Protein AF-A0A238F348-F1 (afdb_monomer_lite)

Secondary structure (DSSP, 8-state):
-HHHHHHHHHHHHHHHHHHHHHHHHHHHHHHHHHHHHHHHHHHHHHTT---HHHHHHHHHHIIIIIIHHHHHHHHHHHHTT--HHHHHHHHHHHHH-HHHHHHHHHHHHHHHHHHHHHHHHHHHHHTT-HHHHHHHHHHHHHTS-SS---------------TTHHHHHHHHTTS-HHHHHHHHHHHHHHHHHHHHHHHHHHHT----HHHHHHHHHHHHHHHH--

pLDDT: mean 82.22, std 16.09, range [46.16, 97.62]

Structure (mmCIF, N/CA/C/O backbone):
data_AF-A0A238F348-F1
#
_entry.id   AF-A0A238F348-F1
#
loop_
_atom_site.group_PDB
_atom_site.id
_atom_site.type_symbol
_atom_site.label_atom_id
_atom_site.label_alt_id
_atom_site.label_comp_id
_atom_site.label_asym_id
_atom_site.label_entity_id
_atom_site.label_seq_id
_atom_site.pdbx_PDB_ins_code
_atom_site.Cartn_x
_atom_site.Cartn_y
_atom_site.Cartn_z
_atom_site.occupancy
_atom_site.B_iso_or_equiv
_atom_site.auth_seq_id
_atom_site.auth_comp_id
_atom_site.auth_asym_id
_atom_site.auth_atom_id
_atom_site.pdbx_PDB_model_num
ATOM 1 N N . MET A 1 1 ? 24.097 17.253 -33.621 1.00 68.94 1 MET A N 1
ATOM 2 C CA . MET A 1 1 ? 23.180 16.089 -33.599 1.00 68.94 1 MET A CA 1
ATOM 3 C C . MET A 1 1 ? 23.571 14.993 -32.598 1.00 68.94 1 MET A C 1
ATOM 5 O O . MET A 1 1 ? 22.666 14.395 -32.039 1.00 68.94 1 MET A O 1
ATOM 9 N N . SER A 1 2 ? 24.854 14.696 -32.320 1.00 78.94 2 SER A N 1
ATOM 10 C CA . SER A 1 2 ? 25.208 13.641 -31.338 1.00 78.94 2 SER A CA 1
ATOM 11 C C . SER A 1 2 ? 24.916 14.016 -29.875 1.00 78.94 2 SER A C 1
ATOM 13 O O . SER A 1 2 ? 24.517 13.158 -29.096 1.00 78.94 2 SER A O 1
ATOM 15 N N . PHE A 1 3 ? 25.070 15.294 -29.513 1.00 81.56 3 PHE A N 1
ATOM 16 C CA . PHE A 1 3 ? 24.838 15.786 -28.149 1.00 81.56 3 PHE A CA 1
ATOM 17 C C . PHE A 1 3 ? 23.374 15.632 -27.703 1.00 81.56 3 PHE A C 1
ATOM 19 O O . PHE A 1 3 ? 23.104 15.167 -26.603 1.00 81.56 3 PHE A O 1
ATOM 26 N N . GLU A 1 4 ? 22.437 15.932 -28.602 1.00 80.88 4 GLU A N 1
ATOM 27 C CA . GLU A 1 4 ? 20.992 15.866 -28.352 1.00 80.88 4 GLU A CA 1
ATOM 28 C C . GLU A 1 4 ? 20.490 14.422 -28.180 1.00 80.88 4 GLU A C 1
ATOM 30 O O . GLU A 1 4 ? 19.645 14.142 -27.336 1.00 80.88 4 GLU A O 1
ATOM 35 N N . ARG A 1 5 ? 21.076 13.453 -28.904 1.00 83.12 5 ARG A N 1
ATOM 36 C CA . ARG A 1 5 ? 20.779 12.028 -28.668 1.00 83.12 5 ARG A CA 1
ATOM 37 C C . ARG A 1 5 ? 21.255 11.564 -27.295 1.00 83.12 5 ARG A C 1
ATOM 39 O O . ARG A 1 5 ? 20.561 10.783 -26.650 1.00 83.12 5 ARG A O 1
ATOM 46 N N . LYS A 1 6 ? 22.419 12.043 -26.846 1.00 83.69 6 LYS A N 1
ATOM 47 C CA . LYS A 1 6 ? 22.969 11.664 -25.541 1.00 83.69 6 LYS A C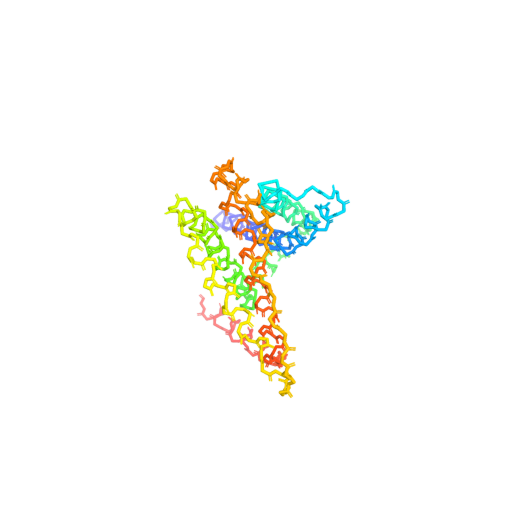A 1
ATOM 48 C C . LYS A 1 6 ? 22.120 12.216 -24.392 1.00 83.69 6 LYS A C 1
ATOM 50 O O . LYS A 1 6 ? 21.789 11.455 -23.489 1.00 83.69 6 LYS A O 1
ATOM 55 N N . SER A 1 7 ? 21.698 13.483 -24.464 1.00 87.12 7 SER A N 1
ATOM 56 C CA . SER A 1 7 ? 20.820 14.068 -23.439 1.00 87.12 7 SER A CA 1
ATOM 57 C C . SER A 1 7 ? 19.475 13.349 -23.344 1.00 87.12 7 SER A C 1
ATOM 59 O O . SER A 1 7 ? 18.972 13.127 -22.244 1.00 87.12 7 SER A O 1
ATOM 61 N N . ASN A 1 8 ? 18.909 12.939 -24.484 1.00 89.88 8 ASN A N 1
ATOM 62 C CA . ASN A 1 8 ? 17.629 12.231 -24.507 1.00 89.88 8 ASN A CA 1
ATOM 63 C C . ASN A 1 8 ? 17.738 10.824 -23.897 1.00 89.88 8 ASN A C 1
ATOM 65 O O . ASN A 1 8 ? 16.836 10.410 -23.173 1.00 89.88 8 ASN A O 1
ATOM 69 N N . GLY A 1 9 ? 18.848 10.114 -24.133 1.00 88.25 9 GLY A N 1
ATOM 70 C CA . GLY A 1 9 ? 19.090 8.795 -23.539 1.00 88.25 9 GLY A CA 1
ATOM 71 C C . GLY A 1 9 ? 19.215 8.836 -22.013 1.00 88.25 9 GLY A C 1
ATOM 72 O O . GLY A 1 9 ? 18.590 8.036 -21.322 1.00 88.25 9 GLY A O 1
ATOM 73 N N . GLU A 1 10 ? 19.957 9.808 -21.476 1.00 89.44 10 GLU A N 1
ATOM 74 C CA . GLU A 1 10 ? 20.123 9.977 -20.023 1.00 89.44 10 GLU A CA 1
ATOM 75 C C . GLU A 1 10 ? 18.800 10.364 -19.335 1.00 89.44 10 GLU A C 1
ATOM 77 O O . GLU A 1 10 ? 18.463 9.835 -18.271 1.00 89.44 10 GLU A O 1
ATOM 82 N N . ALA A 1 11 ? 18.010 11.247 -19.961 1.00 90.19 11 ALA A N 1
ATOM 83 C CA . ALA A 1 11 ? 16.691 11.626 -19.457 1.00 90.19 11 ALA A CA 1
ATOM 84 C C . ALA A 1 11 ? 15.717 10.435 -19.440 1.00 90.19 11 ALA A C 1
ATOM 86 O O . ALA A 1 11 ? 15.006 10.237 -18.451 1.00 90.19 11 ALA A O 1
ATOM 87 N N . GLN A 1 12 ? 15.719 9.619 -20.498 1.00 91.56 12 GLN A N 1
ATOM 88 C CA . GLN A 1 12 ? 14.886 8.420 -20.581 1.00 91.56 12 GLN A CA 1
ATOM 89 C C . GLN A 1 12 ? 15.266 7.402 -19.500 1.00 91.56 12 GLN A C 1
ATOM 91 O O . GLN A 1 12 ? 14.403 6.958 -18.745 1.00 91.56 12 GLN A O 1
ATOM 96 N N . GLN A 1 13 ? 16.562 7.124 -19.340 1.00 91.69 13 GLN A N 1
ATOM 97 C CA . GLN A 1 13 ? 17.055 6.195 -18.323 1.00 91.69 13 GLN A CA 1
ATOM 98 C C . GLN A 1 13 ? 16.657 6.625 -16.900 1.00 91.69 13 GLN A C 1
ATOM 100 O O . GLN A 1 13 ? 16.269 5.792 -16.077 1.00 91.69 13 GLN A O 1
ATOM 105 N N . SER A 1 14 ? 16.719 7.927 -16.603 1.00 92.50 14 SER A N 1
ATOM 106 C CA . SER A 1 14 ? 16.275 8.479 -15.316 1.00 92.50 14 SER A CA 1
ATOM 107 C C . SER A 1 14 ? 14.774 8.260 -15.082 1.00 92.50 14 SER A C 1
ATOM 109 O O . SER A 1 14 ? 14.355 7.843 -13.993 1.00 92.50 14 SER A O 1
ATOM 111 N N . ASN A 1 15 ? 13.956 8.476 -16.116 1.00 94.44 15 ASN A N 1
ATOM 112 C C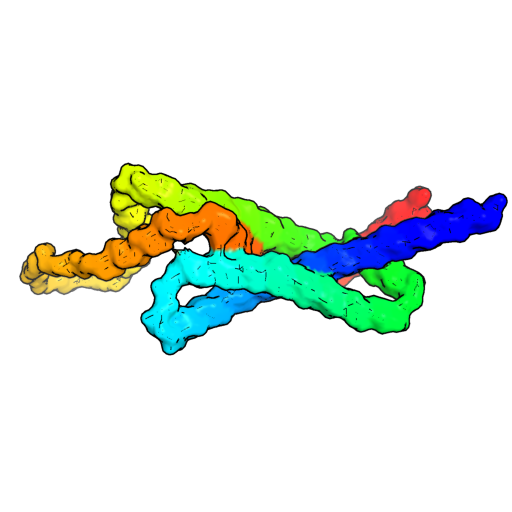A . ASN A 1 15 ? 12.515 8.246 -16.052 1.00 94.44 15 ASN A CA 1
ATOM 113 C C . ASN A 1 15 ? 12.193 6.767 -15.806 1.00 94.44 15 ASN A C 1
ATOM 115 O O . ASN A 1 15 ? 11.417 6.470 -14.891 1.00 94.44 15 ASN A O 1
ATOM 119 N N . ASP A 1 16 ? 12.841 5.857 -16.534 1.00 93.81 16 ASP A N 1
ATOM 120 C CA . ASP A 1 16 ? 12.648 4.408 -16.406 1.00 93.81 16 ASP A CA 1
ATOM 121 C C . ASP A 1 16 ? 13.047 3.915 -15.011 1.00 93.81 16 ASP A C 1
ATOM 123 O O . ASP A 1 16 ? 12.284 3.206 -14.346 1.00 93.81 16 ASP A O 1
ATOM 127 N N . TYR A 1 17 ? 14.192 4.377 -14.500 1.00 94.00 17 TYR A N 1
ATOM 128 C CA . TYR A 1 17 ? 14.628 4.082 -13.136 1.00 94.00 17 TYR A CA 1
ATOM 129 C C . TYR A 1 17 ? 13.597 4.550 -12.100 1.00 94.00 17 TYR A C 1
ATOM 131 O O . TYR A 1 17 ? 13.231 3.810 -11.181 1.00 94.00 17 TYR A O 1
ATOM 139 N N . SER A 1 18 ? 13.080 5.773 -12.255 1.00 93.75 18 SER A N 1
ATOM 140 C CA . SER A 1 18 ? 12.069 6.318 -11.347 1.00 93.75 18 SER A CA 1
ATOM 141 C C . SER A 1 18 ? 10.753 5.531 -11.397 1.00 93.75 18 SER A C 1
ATOM 143 O O . SER A 1 18 ? 10.128 5.323 -10.352 1.00 93.75 18 SER A O 1
ATOM 145 N N . ALA A 1 19 ? 10.355 5.041 -12.577 1.00 92.69 19 ALA A N 1
ATOM 146 C CA . ALA A 1 19 ? 9.161 4.224 -12.763 1.00 92.69 19 ALA A CA 1
ATOM 147 C C . ALA A 1 19 ? 9.299 2.878 -12.040 1.00 92.69 19 ALA A C 1
ATOM 149 O O . ALA A 1 19 ? 8.414 2.502 -11.263 1.00 92.69 19 ALA A O 1
ATOM 150 N N . VAL A 1 20 ? 10.442 2.203 -12.202 1.00 94.69 20 VAL A N 1
ATOM 151 C CA . VAL A 1 20 ? 10.739 0.944 -11.503 1.00 94.69 20 VAL A CA 1
ATOM 152 C C . VAL A 1 20 ? 10.788 1.160 -9.986 1.00 94.69 20 VAL A C 1
ATOM 154 O O . VAL A 1 20 ? 10.175 0.396 -9.239 1.00 94.69 20 VAL A O 1
ATOM 157 N N . MET A 1 21 ? 11.433 2.229 -9.506 1.00 96.06 21 MET A N 1
ATOM 158 C CA . MET A 1 21 ? 11.488 2.531 -8.068 1.00 96.06 21 MET A CA 1
ATOM 159 C C . MET A 1 21 ? 10.115 2.790 -7.465 1.00 96.06 21 MET A C 1
ATOM 161 O O . MET A 1 21 ? 9.788 2.236 -6.413 1.00 96.06 21 MET A O 1
ATOM 165 N N . ARG A 1 22 ? 9.291 3.608 -8.129 1.00 93.94 22 ARG A N 1
ATOM 166 C CA . ARG A 1 22 ? 7.913 3.867 -7.692 1.00 93.94 22 ARG A CA 1
ATOM 167 C C . ARG A 1 22 ? 7.123 2.572 -7.634 1.00 93.94 22 ARG A C 1
ATOM 169 O O . ARG A 1 22 ? 6.448 2.330 -6.638 1.00 93.94 22 ARG A O 1
ATOM 176 N N . HIS A 1 23 ? 7.267 1.723 -8.646 1.00 94.12 23 HIS A N 1
ATOM 1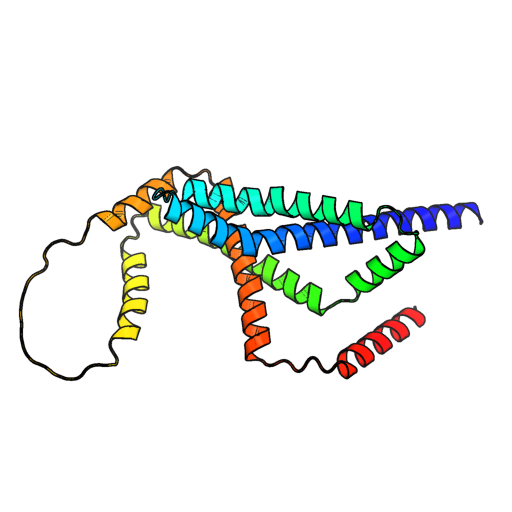77 C CA . HIS A 1 23 ? 6.616 0.426 -8.690 1.00 94.12 23 HIS A CA 1
ATOM 178 C C . HIS A 1 23 ? 7.028 -0.480 -7.517 1.00 94.12 23 HIS A C 1
ATOM 180 O O . HIS A 1 23 ? 6.174 -1.041 -6.827 1.00 94.12 23 HIS A O 1
ATOM 186 N N . CYS A 1 24 ? 8.327 -0.580 -7.224 1.00 95.31 24 CYS A N 1
ATOM 187 C CA . CYS A 1 24 ? 8.824 -1.366 -6.094 1.00 95.31 24 CYS A CA 1
ATOM 188 C C . CYS A 1 24 ? 8.355 -0.809 -4.741 1.00 95.31 24 CYS A C 1
ATOM 190 O O . CYS A 1 24 ? 7.935 -1.582 -3.879 1.00 95.31 24 CYS A O 1
ATOM 192 N N . GLY A 1 25 ? 8.360 0.515 -4.562 1.00 96.12 25 GLY A N 1
ATOM 193 C CA . GLY A 1 25 ? 7.789 1.163 -3.377 1.00 96.12 25 GLY A CA 1
ATOM 194 C C . GLY A 1 25 ? 6.291 0.878 -3.227 1.00 96.12 25 GLY A C 1
ATOM 195 O O . GLY A 1 25 ? 5.831 0.537 -2.135 1.00 96.12 25 GLY A O 1
ATOM 196 N N . HIS A 1 26 ? 5.551 0.924 -4.341 1.00 94.25 26 HIS A N 1
ATOM 197 C CA . HIS A 1 26 ? 4.128 0.602 -4.403 1.00 94.25 26 HIS A CA 1
ATOM 198 C C . HIS A 1 26 ? 3.872 -0.862 -3.980 1.00 94.25 26 HIS A C 1
ATOM 200 O O . HIS A 1 26 ? 3.063 -1.154 -3.104 1.00 94.25 26 HIS A O 1
ATOM 206 N N . LYS A 1 27 ? 4.642 -1.822 -4.496 1.00 94.62 27 LYS A N 1
ATOM 207 C CA . LYS A 1 27 ? 4.509 -3.225 -4.065 1.00 94.62 27 LYS A CA 1
ATOM 208 C C . LYS A 1 27 ? 4.917 -3.449 -2.610 1.00 94.62 27 LYS A C 1
ATOM 210 O O . LYS A 1 27 ? 4.291 -4.254 -1.920 1.00 94.62 27 LYS A O 1
ATOM 215 N N . GLY A 1 28 ? 5.904 -2.700 -2.126 1.00 95.62 28 GLY A N 1
ATOM 216 C CA . GLY A 1 28 ? 6.310 -2.707 -0.726 1.00 95.62 28 GLY A CA 1
ATOM 217 C C . GLY A 1 28 ? 5.175 -2.317 0.223 1.00 95.62 28 GLY A C 1
ATOM 218 O O . GLY A 1 28 ? 4.864 -3.083 1.138 1.00 95.62 28 GLY A O 1
ATOM 219 N N . TYR A 1 29 ? 4.508 -1.176 0.002 1.00 95.06 29 TYR A N 1
ATOM 220 C CA . TYR A 1 29 ? 3.395 -0.787 0.883 1.00 95.06 29 TYR A CA 1
ATOM 221 C C . TYR A 1 29 ? 2.198 -1.743 0.754 1.00 95.06 29 TYR A C 1
ATOM 223 O O . TYR A 1 29 ? 1.603 -2.065 1.777 1.00 95.06 29 TYR A O 1
ATOM 231 N N . GLN A 1 30 ? 1.869 -2.254 -0.442 1.00 94.75 30 GLN A N 1
ATOM 232 C CA . GLN A 1 30 ? 0.773 -3.225 -0.614 1.00 94.75 30 GLN A CA 1
ATOM 233 C C . GLN A 1 30 ? 1.010 -4.506 0.187 1.00 94.75 30 GLN A C 1
ATOM 235 O O . GLN A 1 30 ? 0.125 -4.971 0.905 1.00 94.75 30 GLN A O 1
ATOM 240 N N . MET A 1 31 ? 2.224 -5.055 0.106 1.00 96.56 31 MET A N 1
ATOM 241 C CA . MET A 1 31 ? 2.597 -6.256 0.848 1.00 96.56 31 MET A CA 1
ATOM 242 C C . MET A 1 31 ? 2.460 -6.030 2.358 1.00 96.56 31 MET A C 1
ATOM 244 O O . MET A 1 31 ? 1.862 -6.841 3.067 1.00 96.56 31 MET A O 1
ATOM 248 N N . PHE A 1 32 ? 2.962 -4.900 2.857 1.00 96.81 32 PHE A N 1
ATOM 249 C CA . PHE A 1 32 ? 2.847 -4.570 4.274 1.00 96.81 32 PHE A CA 1
ATOM 250 C C . PHE A 1 32 ? 1.414 -4.233 4.697 1.00 96.81 32 PHE A C 1
ATOM 252 O O . PHE A 1 32 ? 1.056 -4.543 5.829 1.00 96.81 32 PHE A O 1
ATOM 259 N N . ALA A 1 33 ? 0.574 -3.686 3.815 1.00 95.12 33 ALA A N 1
ATOM 260 C CA . ALA A 1 33 ? -0.842 -3.466 4.100 1.00 95.12 33 ALA A CA 1
ATOM 261 C C . ALA A 1 33 ? -1.563 -4.789 4.383 1.00 95.12 33 ALA A C 1
ATOM 263 O O . ALA A 1 33 ? -2.384 -4.849 5.289 1.00 95.12 33 ALA A O 1
ATOM 264 N N . VAL A 1 34 ? -1.226 -5.862 3.662 1.00 96.69 34 VAL A N 1
ATOM 265 C CA . VAL A 1 34 ? -1.817 -7.192 3.878 1.00 96.69 34 VAL A CA 1
ATOM 266 C C . VAL A 1 34 ? -1.227 -7.884 5.114 1.00 96.69 34 VAL A C 1
ATOM 268 O O . VAL A 1 34 ? -1.960 -8.508 5.878 1.00 96.69 34 VAL A O 1
ATOM 271 N N . ILE A 1 35 ? 0.085 -7.758 5.348 1.00 96.69 35 ILE A N 1
ATOM 272 C CA . ILE A 1 35 ? 0.787 -8.471 6.433 1.00 96.69 35 ILE A CA 1
ATOM 273 C C . ILE A 1 35 ? 0.639 -7.780 7.796 1.00 96.69 35 ILE A C 1
ATOM 275 O O . ILE A 1 35 ? 0.487 -8.450 8.820 1.00 96.69 35 ILE A O 1
ATOM 279 N N . ALA A 1 36 ? 0.707 -6.448 7.852 1.00 96.06 36 ALA A N 1
ATOM 280 C CA . ALA A 1 36 ? 0.759 -5.715 9.115 1.00 96.06 36 ALA A CA 1
ATOM 281 C C . ALA A 1 36 ? -0.502 -5.893 9.983 1.00 96.06 36 ALA A C 1
ATOM 283 O O . ALA A 1 36 ? -0.336 -6.132 11.181 1.00 96.06 36 ALA A O 1
ATOM 284 N N . PRO A 1 37 ? -1.742 -5.830 9.452 1.00 96.19 37 PRO A N 1
ATOM 285 C CA . PRO A 1 37 ? -2.950 -6.020 10.250 1.00 96.19 37 PRO A CA 1
ATOM 286 C C . PRO A 1 37 ? -2.996 -7.356 11.009 1.00 96.19 37 PRO A C 1
ATOM 288 O O . PRO A 1 37 ? -3.069 -7.311 12.241 1.00 96.19 37 PRO A O 1
ATOM 291 N N . PRO A 1 38 ? -2.887 -8.540 10.364 1.00 96.25 38 PRO A N 1
ATOM 292 C CA . PRO A 1 38 ? -2.919 -9.806 11.094 1.00 96.25 38 PRO A CA 1
ATOM 293 C C . PRO A 1 38 ? -1.726 -9.949 12.043 1.00 96.25 38 PRO A C 1
ATOM 295 O O . PRO A 1 38 ? -1.891 -10.454 13.154 1.00 96.25 38 PRO A O 1
ATOM 298 N N . LEU A 1 39 ? -0.545 -9.448 11.659 1.00 96.50 39 LEU A N 1
ATOM 299 C CA . LEU A 1 39 ? 0.642 -9.493 12.509 1.00 96.50 39 LEU A CA 1
ATOM 300 C C . LEU A 1 39 ? 0.446 -8.694 13.806 1.00 96.50 39 LEU A C 1
ATOM 302 O O . LEU A 1 39 ? 0.666 -9.222 14.898 1.00 96.50 39 LEU A O 1
ATOM 306 N N . PHE A 1 40 ? 0.008 -7.436 13.714 1.00 95.88 40 PHE A N 1
ATOM 307 C CA . PHE A 1 40 ? -0.223 -6.604 14.897 1.00 95.88 40 PHE A CA 1
ATOM 308 C C . PHE A 1 40 ? -1.427 -7.066 15.708 1.00 95.88 40 PHE A C 1
ATOM 310 O O . PHE A 1 40 ? -1.393 -6.960 16.934 1.00 95.88 40 PHE A O 1
ATOM 317 N N . LEU A 1 41 ? -2.451 -7.626 15.063 1.00 94.62 41 LEU A N 1
ATOM 318 C CA . LEU A 1 41 ? -3.587 -8.218 15.759 1.00 94.62 41 LEU A CA 1
ATOM 319 C C . LEU A 1 41 ? -3.125 -9.406 16.610 1.00 94.62 41 LEU A C 1
ATOM 321 O O . LEU A 1 41 ? -3.395 -9.444 17.811 1.00 94.62 41 LEU A O 1
ATOM 325 N N . LEU A 1 42 ? -2.345 -10.318 16.025 1.00 96.06 42 LEU A N 1
ATOM 326 C CA . LEU A 1 42 ? -1.776 -11.469 16.724 1.00 96.06 42 LEU A CA 1
ATOM 327 C C . LEU A 1 42 ? -0.852 -11.035 17.870 1.00 96.06 42 LEU A 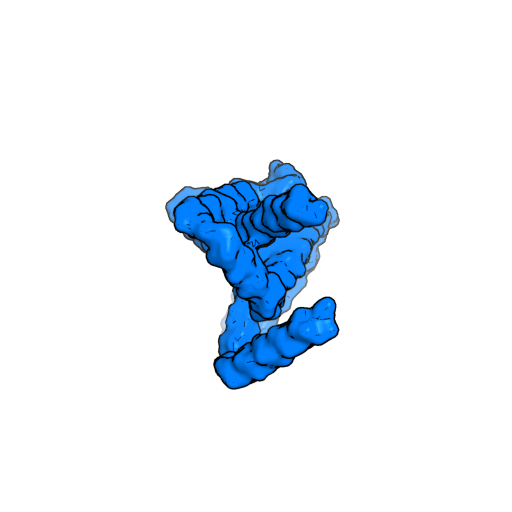C 1
ATOM 329 O O . LEU A 1 42 ? -0.932 -11.583 18.972 1.00 96.06 42 LEU A O 1
ATOM 333 N N . MET A 1 43 ? -0.016 -10.014 17.657 1.00 95.50 43 MET A N 1
ATOM 334 C CA . MET A 1 43 ? 0.824 -9.452 18.720 1.00 95.50 43 MET A CA 1
ATOM 335 C C . MET A 1 43 ? -0.002 -8.838 19.858 1.00 95.50 43 MET A C 1
ATOM 337 O O . MET A 1 43 ? 0.349 -9.024 21.026 1.00 95.50 43 MET A O 1
ATOM 341 N N . SER A 1 44 ? -1.092 -8.132 19.551 1.00 92.81 44 SER A N 1
ATOM 342 C CA . SER A 1 44 ? -1.990 -7.558 20.559 1.00 92.81 44 SER A CA 1
ATOM 343 C C . SER A 1 44 ? -2.723 -8.631 21.362 1.00 92.81 44 SER A C 1
ATOM 345 O O . SER A 1 44 ? -2.801 -8.512 22.587 1.00 92.81 44 SER A O 1
ATOM 347 N N . VAL A 1 45 ? -3.193 -9.695 20.703 1.00 92.69 45 VAL A N 1
ATOM 348 C CA . VAL A 1 45 ? -3.816 -10.855 21.364 1.00 92.69 45 VAL A CA 1
ATOM 349 C C . VAL A 1 45 ? -2.806 -11.544 22.281 1.00 92.69 45 VAL A C 1
ATOM 351 O O . VAL A 1 45 ? -3.088 -11.754 23.461 1.00 92.69 45 VAL A O 1
ATOM 354 N N . ARG A 1 46 ? -1.588 -11.807 21.788 1.00 95.19 46 ARG A N 1
ATOM 355 C CA . ARG A 1 46 ? -0.519 -12.440 22.577 1.00 95.19 46 ARG A CA 1
ATOM 356 C C . ARG A 1 46 ? -0.150 -11.627 23.819 1.00 95.19 46 ARG A C 1
ATOM 358 O O . ARG A 1 46 ? 0.105 -12.205 24.870 1.00 95.19 46 ARG A O 1
ATOM 365 N N . LYS A 1 47 ? -0.122 -10.297 23.713 1.00 93.75 47 LYS A N 1
ATOM 366 C CA . LYS A 1 47 ? 0.211 -9.399 24.831 1.00 93.75 47 LYS A CA 1
ATOM 367 C C . LYS A 1 47 ? -0.992 -9.029 25.705 1.00 93.75 47 LYS A C 1
ATOM 369 O O . LYS A 1 47 ? -0.813 -8.236 26.625 1.00 93.75 47 LYS A O 1
ATOM 374 N N . ARG A 1 48 ? -2.199 -9.537 25.407 1.00 90.25 48 ARG A N 1
ATOM 375 C CA . ARG A 1 48 ? -3.469 -9.202 26.089 1.00 90.25 48 ARG A CA 1
ATOM 376 C C . ARG A 1 48 ? -3.706 -7.693 26.264 1.00 90.25 48 ARG A C 1
ATOM 378 O O . ARG A 1 48 ? -4.377 -7.258 27.192 1.00 90.25 48 ARG A O 1
ATOM 385 N N . THR A 1 49 ? -3.136 -6.883 25.377 1.00 88.31 49 THR A N 1
ATOM 386 C CA . THR A 1 49 ? -3.171 -5.417 25.439 1.00 88.31 49 THR A CA 1
ATOM 387 C C . THR A 1 49 ? -3.636 -4.898 24.088 1.00 88.31 49 THR A C 1
ATOM 389 O O . THR A 1 49 ? -2.854 -4.461 23.241 1.00 88.31 49 THR A O 1
ATOM 392 N N . PHE A 1 50 ? -4.946 -4.992 23.852 1.00 90.38 50 PHE A N 1
ATOM 393 C CA . PHE A 1 50 ? -5.547 -4.427 22.652 1.00 90.38 50 PHE A CA 1
ATOM 394 C C . PHE A 1 50 ? -5.854 -2.947 22.878 1.00 90.38 50 PHE A C 1
ATOM 396 O O . PHE A 1 50 ? -6.774 -2.580 23.603 1.00 90.38 50 PHE A O 1
ATOM 403 N N . SER A 1 51 ? -5.058 -2.087 22.246 1.00 90.31 51 SER A N 1
ATOM 404 C CA . SER A 1 51 ? -5.341 -0.659 22.158 1.00 90.31 51 SER A CA 1
ATOM 405 C C . SER A 1 51 ? -5.564 -0.297 20.691 1.00 90.31 51 SER A C 1
ATOM 407 O O . SER A 1 51 ? -4.590 -0.293 19.929 1.00 90.31 51 SER A O 1
ATOM 409 N N . PRO A 1 52 ? -6.798 0.060 20.281 1.00 87.75 52 PRO A N 1
ATOM 410 C CA . PRO A 1 52 ? -7.104 0.434 18.898 1.00 87.75 52 PRO A CA 1
ATOM 411 C C . PRO A 1 52 ? -6.186 1.538 18.364 1.00 87.75 52 PRO A C 1
ATOM 413 O O . PRO A 1 52 ? -5.747 1.505 17.218 1.00 87.75 52 PRO A O 1
ATOM 416 N N . ARG A 1 53 ? -5.825 2.498 19.226 1.00 89.31 53 ARG A N 1
ATOM 417 C CA . ARG A 1 53 ? -4.903 3.588 18.889 1.00 89.31 53 ARG A CA 1
ATOM 418 C C . ARG A 1 53 ? -3.509 3.075 18.533 1.00 89.31 53 ARG A C 1
ATOM 420 O O . ARG A 1 53 ? -2.933 3.525 17.546 1.00 89.31 53 ARG A O 1
ATOM 427 N N . VAL A 1 54 ? -2.946 2.193 19.361 1.00 91.88 54 VAL A N 1
ATOM 428 C CA . VAL A 1 54 ? -1.603 1.637 19.130 1.00 91.88 54 VAL A CA 1
ATOM 429 C C . VAL A 1 54 ? -1.620 0.743 17.896 1.00 91.88 54 VAL A C 1
ATOM 431 O O . VAL A 1 54 ? -0.714 0.841 17.074 1.00 91.88 54 VAL A O 1
ATOM 434 N N . TYR A 1 55 ? -2.679 -0.051 17.734 1.00 93.88 55 TYR A N 1
ATOM 435 C CA . TYR A 1 55 ? -2.886 -0.904 16.572 1.00 93.88 55 TYR A CA 1
ATOM 436 C C . TYR A 1 55 ? -2.917 -0.095 15.267 1.00 93.88 55 TYR A C 1
ATOM 438 O O . TYR A 1 55 ? -2.055 -0.294 14.416 1.00 93.88 55 TYR A O 1
ATOM 446 N N . LEU A 1 56 ? -3.826 0.880 15.136 1.00 93.75 56 LEU A N 1
ATOM 447 C CA . LEU A 1 56 ? -3.962 1.693 13.919 1.00 93.75 56 LEU A CA 1
ATOM 448 C C . LEU A 1 56 ? -2.694 2.493 13.604 1.00 93.75 56 LEU A C 1
ATOM 450 O O . LEU A 1 56 ? -2.292 2.570 12.445 1.00 93.75 56 LEU A O 1
ATOM 454 N N . ARG A 1 57 ? -2.030 3.045 14.628 1.00 95.06 57 ARG A N 1
ATOM 455 C CA . ARG A 1 57 ? -0.746 3.734 14.450 1.00 95.06 57 ARG A CA 1
ATOM 456 C C . ARG A 1 57 ? 0.313 2.791 13.891 1.00 95.06 57 ARG A C 1
ATOM 458 O O . ARG A 1 57 ? 0.992 3.153 12.938 1.00 95.06 57 ARG A O 1
ATOM 465 N N . ASN A 1 58 ? 0.482 1.621 14.502 1.00 96.12 58 ASN A N 1
ATOM 466 C CA . ASN A 1 58 ? 1.524 0.684 14.105 1.00 96.12 58 ASN A CA 1
ATOM 467 C C . ASN A 1 58 ? 1.243 0.120 12.708 1.00 96.12 58 ASN A C 1
ATOM 469 O O . ASN A 1 58 ? 2.143 0.112 11.880 1.00 96.12 58 ASN A O 1
ATOM 473 N N . VAL A 1 59 ? -0.006 -0.247 12.409 1.00 95.94 59 VAL A N 1
ATOM 474 C CA . VAL A 1 59 ? -0.417 -0.693 11.069 1.00 95.94 59 VAL A CA 1
ATOM 475 C C . VAL A 1 59 ? -0.160 0.400 10.029 1.00 95.94 59 VAL A C 1
ATOM 477 O O . VAL A 1 59 ? 0.479 0.125 9.015 1.00 95.94 59 VAL A O 1
ATOM 480 N N . GLY A 1 60 ? -0.579 1.643 10.287 1.00 95.25 60 GLY A N 1
ATOM 481 C CA . GLY A 1 60 ? -0.346 2.768 9.378 1.00 95.25 60 GLY A CA 1
ATOM 482 C C . GLY A 1 60 ? 1.144 3.050 9.153 1.00 95.25 60 GLY A C 1
ATOM 483 O O . GLY A 1 60 ? 1.591 3.117 8.011 1.00 95.25 60 GLY A O 1
ATOM 484 N N . LEU A 1 61 ? 1.936 3.153 10.227 1.00 96.50 61 LEU A N 1
ATOM 485 C CA . LEU A 1 61 ? 3.383 3.394 10.141 1.00 96.50 61 LEU A CA 1
ATOM 486 C C . LEU A 1 61 ? 4.112 2.273 9.407 1.00 96.50 61 LEU A C 1
ATOM 488 O O . LEU A 1 61 ? 4.891 2.529 8.492 1.00 96.50 61 LEU A O 1
ATOM 492 N N . THR A 1 62 ? 3.863 1.028 9.797 1.00 96.62 62 THR A N 1
ATOM 493 C CA . THR A 1 62 ? 4.523 -0.131 9.202 1.00 96.62 62 THR A CA 1
ATOM 494 C C . THR A 1 62 ? 4.131 -0.304 7.736 1.00 96.62 62 THR A C 1
ATOM 496 O O . THR A 1 62 ? 4.984 -0.676 6.942 1.00 96.62 62 THR A O 1
ATOM 499 N N . THR A 1 63 ? 2.904 0.048 7.345 1.00 95.62 63 THR A N 1
ATOM 500 C CA . THR A 1 63 ? 2.463 0.007 5.941 1.00 95.62 63 THR A CA 1
ATOM 501 C C . THR A 1 63 ? 3.097 1.115 5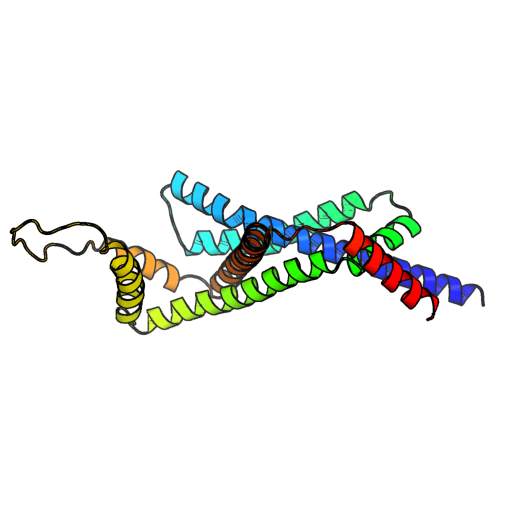.104 1.00 95.62 63 THR A C 1
ATOM 503 O O . THR A 1 63 ? 3.798 0.830 4.136 1.00 95.62 63 THR A O 1
ATOM 506 N N . PHE A 1 64 ? 2.886 2.380 5.476 1.00 95.25 64 PHE A N 1
ATOM 507 C CA . PHE A 1 64 ? 3.278 3.512 4.631 1.00 95.25 64 PHE A CA 1
ATOM 508 C C . PHE A 1 64 ? 4.756 3.865 4.737 1.00 95.25 64 PHE A C 1
ATOM 510 O O . PHE A 1 64 ? 5.371 4.195 3.727 1.00 95.25 64 PHE A O 1
ATOM 517 N N . VAL A 1 65 ? 5.339 3.796 5.935 1.00 96.62 65 VAL A N 1
ATOM 518 C CA . VAL A 1 65 ? 6.762 4.097 6.134 1.00 96.62 65 VAL A CA 1
ATOM 519 C C . VAL A 1 65 ? 7.577 2.827 5.943 1.00 96.62 65 VAL A C 1
ATOM 521 O O . VAL A 1 65 ? 8.454 2.785 5.086 1.00 96.62 65 VAL A O 1
ATOM 524 N N . GLY A 1 66 ? 7.251 1.775 6.699 1.00 96.38 66 GLY A N 1
ATOM 525 C CA . GLY A 1 66 ? 7.984 0.508 6.655 1.00 96.38 66 GLY A CA 1
ATOM 526 C C . GLY A 1 66 ? 7.911 -0.168 5.287 1.00 96.38 66 GLY A C 1
ATOM 527 O O . GLY A 1 66 ? 8.946 -0.481 4.705 1.00 96.38 66 GLY A O 1
ATOM 528 N N . GLY A 1 67 ? 6.703 -0.335 4.747 1.00 95.62 67 GLY A N 1
ATOM 529 C CA . GLY A 1 67 ? 6.480 -1.000 3.468 1.00 95.62 67 GLY A CA 1
ATOM 530 C C . GLY A 1 67 ? 7.088 -0.253 2.290 1.00 95.62 67 GLY A C 1
ATOM 531 O O . GLY A 1 67 ? 7.780 -0.868 1.481 1.00 95.62 67 GLY A O 1
ATOM 532 N N . THR A 1 68 ? 6.914 1.068 2.216 1.00 96.19 68 THR A N 1
ATOM 533 C CA . THR A 1 68 ? 7.524 1.874 1.145 1.00 96.19 68 THR A CA 1
ATOM 534 C C . THR A 1 68 ? 9.047 1.849 1.230 1.00 96.19 68 THR A C 1
ATOM 536 O O . THR A 1 68 ? 9.701 1.597 0.221 1.00 96.19 68 THR A O 1
ATOM 539 N N . ALA A 1 69 ? 9.626 2.051 2.420 1.00 97.62 69 ALA A N 1
ATOM 540 C CA . ALA A 1 69 ? 11.077 2.008 2.598 1.00 97.62 69 ALA A CA 1
ATOM 541 C C . ALA A 1 69 ? 11.649 0.631 2.232 1.00 97.62 69 ALA A C 1
ATOM 543 O O . ALA A 1 69 ? 12.639 0.554 1.506 1.00 97.62 69 ALA A O 1
ATOM 544 N N . PHE A 1 70 ? 10.992 -0.450 2.664 1.00 97.50 70 PHE A N 1
ATOM 545 C CA . PHE A 1 70 ? 11.368 -1.813 2.296 1.00 97.50 70 PHE A CA 1
ATOM 546 C C . PHE A 1 70 ? 11.280 -2.041 0.782 1.00 97.50 70 PHE A C 1
ATOM 548 O O . PHE A 1 70 ? 12.215 -2.572 0.188 1.00 97.50 70 PHE A O 1
ATOM 555 N N . GLY A 1 71 ? 10.189 -1.606 0.145 1.00 96.19 71 GLY A N 1
ATOM 556 C CA . GLY A 1 71 ? 9.992 -1.727 -1.300 1.00 96.19 71 GLY A CA 1
ATOM 557 C C . GLY A 1 71 ? 11.049 -0.974 -2.106 1.00 96.19 71 GLY A C 1
ATOM 558 O O . GLY A 1 71 ? 11.611 -1.532 -3.045 1.00 96.19 71 GLY A O 1
ATOM 559 N N . LEU A 1 72 ? 11.377 0.258 -1.710 1.00 97.25 72 LEU A N 1
ATOM 560 C CA . LEU A 1 72 ? 12.430 1.052 -2.348 1.00 97.25 72 LEU A CA 1
ATOM 561 C C . LEU A 1 72 ? 13.814 0.430 -2.138 1.00 97.25 72 LEU A C 1
ATOM 563 O O . LEU A 1 72 ? 14.574 0.326 -3.094 1.00 97.25 72 LEU A O 1
ATOM 567 N N . ALA A 1 73 ? 14.134 -0.033 -0.927 1.00 97.00 73 ALA A N 1
ATOM 568 C CA . ALA A 1 73 ? 15.408 -0.697 -0.651 1.00 97.00 73 ALA A CA 1
ATOM 569 C C . ALA A 1 73 ? 15.557 -1.995 -1.461 1.00 97.00 73 ALA A C 1
ATOM 571 O O . ALA A 1 73 ? 16.596 -2.227 -2.080 1.00 97.00 73 ALA A O 1
ATOM 572 N N . ALA A 1 74 ? 14.500 -2.810 -1.522 1.00 96.31 74 ALA A N 1
ATOM 573 C CA . ALA A 1 74 ? 14.469 -4.015 -2.343 1.00 96.31 74 ALA A CA 1
ATOM 574 C C . ALA A 1 74 ? 14.570 -3.689 -3.844 1.00 96.31 74 ALA A C 1
ATOM 576 O O . ALA A 1 74 ? 15.255 -4.400 -4.576 1.00 96.31 74 ALA A O 1
ATOM 577 N N . GLY A 1 75 ? 13.924 -2.614 -4.305 1.00 94.69 75 GLY A N 1
ATOM 578 C CA . GLY A 1 75 ? 14.025 -2.125 -5.681 1.00 94.69 75 GLY A CA 1
ATOM 579 C C . GLY A 1 75 ? 15.444 -1.682 -6.035 1.00 94.69 75 GLY A C 1
ATOM 580 O O . GLY A 1 75 ? 16.003 -2.159 -7.019 1.00 94.69 75 GLY A O 1
ATOM 581 N N . ALA A 1 76 ? 16.061 -0.857 -5.189 1.00 95.75 76 ALA A N 1
ATOM 582 C CA . ALA A 1 76 ? 17.437 -0.399 -5.360 1.00 95.75 76 ALA A CA 1
ATOM 583 C C . ALA A 1 76 ? 18.427 -1.574 -5.389 1.00 95.75 76 ALA A C 1
ATOM 585 O O . ALA A 1 76 ? 19.243 -1.662 -6.303 1.00 95.75 76 ALA A O 1
ATOM 586 N N . GLY A 1 77 ? 18.301 -2.527 -4.459 1.00 96.50 77 GLY A N 1
ATOM 587 C CA . GLY A 1 77 ? 19.134 -3.734 -4.448 1.00 96.50 77 GLY A CA 1
ATOM 588 C C . GLY A 1 77 ? 18.904 -4.653 -5.653 1.00 96.50 77 GLY A C 1
ATOM 589 O O . GLY A 1 77 ? 19.809 -5.365 -6.071 1.00 96.50 77 GLY A O 1
ATOM 590 N N . ARG A 1 78 ? 17.710 -4.637 -6.258 1.00 92.31 78 ARG A N 1
ATOM 591 C CA . ARG A 1 78 ? 17.439 -5.383 -7.500 1.00 92.31 78 ARG A CA 1
ATOM 592 C C . ARG A 1 78 ? 17.974 -4.700 -8.750 1.00 92.31 78 ARG A C 1
ATOM 594 O O . ARG A 1 78 ? 18.150 -5.384 -9.754 1.00 92.31 78 ARG A O 1
ATOM 601 N N . MET A 1 79 ? 18.181 -3.389 -8.705 1.00 94.06 79 MET A N 1
ATOM 602 C CA . MET A 1 79 ? 18.730 -2.619 -9.820 1.00 94.06 79 MET A CA 1
ATOM 603 C C . MET A 1 79 ? 20.238 -2.421 -9.725 1.00 94.06 79 MET A C 1
ATOM 605 O O . MET A 1 79 ? 20.858 -2.091 -10.733 1.00 94.06 79 MET A O 1
ATOM 609 N N . SER A 1 80 ? 20.850 -2.646 -8.558 1.00 94.38 80 SER A N 1
ATOM 610 C CA . SER A 1 80 ? 22.304 -2.621 -8.437 1.00 94.38 80 SER A CA 1
ATOM 611 C C . SER A 1 80 ? 22.908 -3.722 -9.312 1.00 94.38 80 SER A C 1
ATOM 613 O O . SER A 1 80 ? 22.769 -4.906 -9.006 1.00 94.38 80 SER A O 1
ATOM 615 N N . GLY A 1 81 ? 23.553 -3.324 -10.408 1.00 92.81 81 GLY A N 1
ATOM 616 C CA . GLY A 1 81 ? 24.203 -4.229 -11.358 1.00 92.81 81 GLY A CA 1
ATOM 617 C C . GLY A 1 81 ? 23.403 -4.546 -12.624 1.00 92.81 81 GLY A C 1
ATOM 618 O O . GLY A 1 81 ? 23.872 -5.359 -13.414 1.00 92.81 81 GLY A O 1
ATOM 619 N N . LEU A 1 82 ? 22.232 -3.933 -12.836 1.00 94.06 82 LEU A N 1
ATOM 620 C CA . LEU A 1 82 ? 21.530 -4.019 -14.122 1.00 94.06 82 LEU A CA 1
ATOM 621 C C . LEU A 1 82 ? 22.034 -2.950 -15.094 1.00 94.06 82 LEU A C 1
ATOM 623 O O . LEU A 1 82 ? 22.331 -1.826 -14.687 1.00 94.06 82 LEU A O 1
ATOM 627 N N . ASP A 1 83 ? 22.079 -3.300 -16.377 1.00 95.56 83 ASP A N 1
ATOM 628 C CA . ASP A 1 83 ? 22.393 -2.356 -17.451 1.00 95.56 83 ASP A CA 1
ATOM 629 C C . ASP A 1 83 ? 21.176 -1.482 -17.819 1.00 95.56 83 ASP A C 1
ATOM 631 O O . ASP A 1 83 ? 20.031 -1.832 -17.509 1.00 95.56 83 ASP A O 1
ATOM 635 N N . ALA A 1 84 ? 21.406 -0.355 -18.495 1.00 92.81 84 ALA A N 1
ATOM 636 C CA . ALA A 1 84 ? 20.358 0.591 -18.890 1.00 92.81 84 ALA A CA 1
ATOM 637 C C . ALA A 1 84 ? 19.246 -0.084 -19.713 1.00 92.81 84 ALA A C 1
ATOM 639 O O . ALA A 1 84 ? 18.063 0.105 -19.422 1.00 92.81 84 ALA A O 1
ATOM 640 N N . ASP A 1 85 ? 19.617 -0.953 -20.656 1.00 93.06 85 ASP A N 1
ATOM 641 C CA . ASP A 1 85 ? 18.666 -1.692 -21.493 1.00 93.06 85 ASP A CA 1
ATOM 642 C C . ASP A 1 85 ? 17.794 -2.654 -20.671 1.00 93.06 85 ASP A C 1
ATOM 644 O O . ASP A 1 85 ? 16.600 -2.812 -20.931 1.00 93.06 85 ASP A O 1
ATOM 648 N N . GLN A 1 86 ? 18.357 -3.258 -19.620 1.00 94.69 86 GLN A N 1
ATOM 649 C CA . GLN A 1 86 ? 17.620 -4.156 -18.727 1.00 94.69 86 GLN A CA 1
ATOM 650 C C . GLN A 1 86 ? 16.648 -3.397 -17.819 1.00 94.69 86 GLN A C 1
ATOM 652 O O . GLN A 1 86 ? 15.591 -3.927 -17.462 1.00 94.69 86 GLN A O 1
ATOM 657 N N . ILE A 1 87 ? 17.002 -2.175 -17.414 1.00 93.75 87 ILE A N 1
ATOM 658 C CA . ILE A 1 87 ? 16.109 -1.295 -16.652 1.00 93.75 87 ILE A CA 1
ATOM 659 C C . ILE A 1 87 ? 14.947 -0.852 -17.542 1.00 93.75 87 ILE A C 1
ATOM 661 O O . ILE A 1 87 ? 13.799 -0.926 -17.100 1.00 93.75 87 ILE A O 1
ATOM 665 N N . ASN A 1 88 ? 15.225 -0.485 -18.795 1.00 94.25 88 ASN A N 1
ATOM 666 C CA . ASN A 1 88 ? 14.201 -0.123 -19.771 1.00 94.25 88 ASN A CA 1
ATOM 667 C C . ASN A 1 88 ? 13.242 -1.297 -20.064 1.00 94.25 88 ASN A C 1
ATOM 669 O O . ASN A 1 88 ? 12.031 -1.134 -19.929 1.00 94.25 88 ASN A O 1
ATOM 673 N N . ASP A 1 89 ? 13.744 -2.513 -20.335 1.00 94.38 89 ASP A N 1
ATOM 674 C CA . ASP A 1 89 ? 12.884 -3.702 -20.532 1.00 94.38 89 ASP A CA 1
ATOM 675 C C . ASP A 1 89 ? 11.952 -3.945 -19.332 1.00 94.38 89 ASP A C 1
ATOM 677 O O . ASP A 1 89 ? 10.761 -4.238 -19.480 1.00 94.38 89 ASP A O 1
ATOM 681 N N . ARG A 1 90 ? 12.467 -3.763 -18.111 1.00 92.12 90 ARG A N 1
ATOM 682 C CA . ARG A 1 90 ? 11.656 -3.876 -16.892 1.00 92.12 90 ARG A CA 1
ATOM 683 C C . ARG A 1 90 ? 10.619 -2.769 -16.786 1.00 92.12 90 ARG A C 1
ATOM 685 O O . ARG A 1 90 ? 9.484 -3.070 -16.419 1.00 92.12 90 ARG A O 1
ATOM 692 N N . ALA A 1 91 ? 10.985 -1.525 -17.084 1.00 93.06 91 ALA A N 1
ATOM 693 C CA . ALA A 1 91 ? 10.059 -0.399 -17.068 1.00 93.06 91 ALA A CA 1
ATOM 694 C C . ALA A 1 91 ? 8.911 -0.629 -18.062 1.00 93.06 91 ALA A C 1
ATOM 696 O O . ALA A 1 91 ? 7.747 -0.567 -17.666 1.00 93.06 91 ALA A O 1
ATOM 697 N N . VAL A 1 92 ? 9.218 -1.024 -19.301 1.00 91.62 92 VAL A N 1
ATOM 698 C CA . VAL A 1 92 ? 8.221 -1.353 -20.333 1.00 91.62 92 VAL A CA 1
ATOM 699 C C . VAL A 1 92 ? 7.318 -2.508 -19.895 1.00 91.62 92 VAL A C 1
ATOM 701 O O . VAL A 1 92 ? 6.094 -2.434 -20.038 1.00 91.62 92 VAL A O 1
ATOM 704 N N . ARG A 1 93 ? 7.879 -3.565 -19.299 1.00 91.50 93 ARG A N 1
ATOM 705 C CA . ARG A 1 93 ? 7.097 -4.708 -18.798 1.00 91.50 93 ARG A CA 1
ATOM 706 C C . ARG A 1 93 ? 6.162 -4.334 -17.647 1.00 91.50 93 ARG A C 1
ATOM 708 O O . ARG A 1 93 ? 5.047 -4.841 -17.574 1.00 91.50 93 ARG A O 1
ATOM 715 N N . ILE A 1 94 ? 6.608 -3.463 -16.746 1.00 90.50 94 ILE A N 1
ATOM 716 C CA . ILE A 1 94 ? 5.778 -2.954 -15.647 1.00 90.50 94 ILE A CA 1
ATOM 717 C C . ILE A 1 94 ? 4.652 -2.075 -16.203 1.00 90.50 94 ILE A C 1
ATOM 719 O O . ILE A 1 94 ? 3.499 -2.249 -15.816 1.00 90.50 94 ILE A O 1
ATOM 723 N N . LEU A 1 95 ? 4.965 -1.170 -17.134 1.00 86.38 95 LEU A N 1
ATOM 724 C CA . LEU A 1 95 ? 3.994 -0.241 -17.721 1.00 86.38 95 LEU A CA 1
ATOM 725 C C . LEU A 1 95 ? 2.948 -0.939 -18.601 1.00 86.38 95 LEU A C 1
ATOM 727 O O . LEU A 1 95 ? 1.816 -0.473 -18.692 1.00 86.38 95 LEU A O 1
ATOM 731 N N . SER A 1 96 ? 3.299 -2.065 -19.222 1.00 90.12 96 SER A N 1
ATOM 732 C CA . SER A 1 96 ? 2.382 -2.850 -20.062 1.00 90.12 96 SER A CA 1
ATOM 733 C C . SER A 1 96 ? 1.493 -3.825 -19.278 1.00 90.12 96 SER A C 1
ATOM 735 O O . SER A 1 96 ? 0.528 -4.355 -19.833 1.00 90.12 96 SER A O 1
ATOM 737 N N . ASN A 1 97 ? 1.754 -4.062 -17.987 1.00 89.81 97 ASN A N 1
ATOM 738 C CA . ASN A 1 97 ? 1.018 -5.056 -17.207 1.00 89.81 97 ASN A CA 1
ATOM 739 C C . ASN A 1 97 ? -0.318 -4.521 -16.655 1.00 89.81 97 ASN A C 1
ATOM 741 O O . ASN A 1 97 ? -0.412 -4.067 -15.513 1.00 89.81 97 ASN A O 1
ATOM 745 N N . ARG A 1 98 ? -1.390 -4.667 -17.440 1.00 86.12 98 ARG A N 1
ATOM 746 C CA . ARG A 1 98 ? -2.749 -4.238 -17.054 1.00 86.12 98 ARG A CA 1
ATOM 747 C C . ARG A 1 98 ? -3.310 -4.949 -15.822 1.00 86.12 98 ARG A C 1
ATOM 749 O O . ARG A 1 98 ? -4.050 -4.339 -15.051 1.00 86.12 98 ARG A O 1
ATOM 756 N N . LEU A 1 99 ? -2.973 -6.226 -15.611 1.00 82.38 99 LEU A N 1
ATOM 757 C CA . LEU A 1 99 ? -3.431 -6.966 -14.427 1.00 82.38 99 LEU A CA 1
ATOM 758 C C . LEU A 1 99 ? -2.917 -6.313 -13.146 1.00 82.38 99 LEU A C 1
ATOM 760 O O . LEU A 1 99 ? -3.634 -6.214 -12.153 1.00 82.38 99 LEU A O 1
ATOM 764 N N . GLN A 1 100 ? -1.687 -5.817 -13.197 1.00 86.06 100 GLN A N 1
ATOM 765 C CA . GLN A 1 100 ? -1.061 -5.142 -12.077 1.00 86.06 100 GLN A CA 1
ATOM 766 C C . GLN A 1 100 ? -1.731 -3.804 -11.768 1.00 86.06 100 GLN A C 1
ATOM 768 O O . GLN A 1 100 ? -2.004 -3.535 -10.599 1.00 86.06 100 GLN A O 1
ATOM 773 N N . THR A 1 101 ? -2.086 -3.031 -12.800 1.00 87.62 101 THR A N 1
ATOM 774 C CA . THR A 1 101 ? -2.864 -1.793 -12.650 1.00 87.62 101 THR A CA 1
ATOM 775 C C . THR A 1 101 ? -4.191 -2.052 -11.941 1.00 87.62 101 THR A C 1
ATOM 777 O O . THR A 1 101 ? -4.526 -1.334 -11.006 1.00 87.62 101 THR A O 1
ATOM 780 N N . ARG A 1 102 ? -4.902 -3.135 -12.291 1.00 88.88 102 ARG A N 1
ATOM 781 C CA . ARG A 1 102 ? -6.167 -3.483 -11.622 1.00 88.88 102 ARG A CA 1
ATOM 782 C C . ARG A 1 102 ? -5.981 -3.745 -10.129 1.00 88.88 102 ARG A C 1
ATOM 784 O O . ARG A 1 102 ? -6.752 -3.228 -9.326 1.00 88.88 102 ARG A O 1
ATOM 791 N N . VAL A 1 103 ? -4.968 -4.524 -9.741 1.00 89.75 103 VAL A N 1
ATOM 792 C CA . VAL A 1 103 ? -4.661 -4.778 -8.318 1.00 89.75 103 VAL A CA 1
ATOM 793 C C . VAL A 1 103 ? -4.382 -3.465 -7.583 1.00 89.75 103 VAL A C 1
ATOM 795 O O . VAL A 1 103 ? -4.869 -3.260 -6.467 1.00 89.75 103 VAL A O 1
ATOM 798 N N . ASP A 1 104 ? -3.613 -2.579 -8.214 1.00 92.00 104 ASP A N 1
ATOM 799 C CA . ASP A 1 104 ? -3.243 -1.285 -7.653 1.00 92.00 104 ASP A CA 1
ATOM 800 C C . ASP A 1 104 ? -4.486 -0.384 -7.476 1.00 92.00 104 ASP A C 1
ATOM 802 O O . ASP A 1 104 ? -4.654 0.211 -6.407 1.00 92.00 104 ASP A O 1
ATOM 806 N N . ASP A 1 105 ? -5.423 -0.387 -8.432 1.00 93.44 105 ASP A N 1
ATOM 807 C CA . ASP A 1 105 ? -6.699 0.338 -8.348 1.00 93.44 105 ASP A CA 1
ATOM 808 C C . ASP A 1 105 ? -7.557 -0.125 -7.164 1.00 93.44 105 ASP A C 1
ATOM 810 O O . ASP A 1 105 ? -8.032 0.702 -6.380 1.00 93.44 105 ASP A O 1
ATOM 814 N N . TYR A 1 106 ? -7.727 -1.441 -6.971 1.00 92.69 106 TYR A N 1
ATOM 815 C CA . TYR A 1 106 ? -8.463 -1.968 -5.812 1.00 92.69 106 TYR A CA 1
ATOM 816 C C . TYR A 1 106 ? -7.791 -1.579 -4.492 1.00 92.69 106 TYR A C 1
ATOM 818 O O . TYR A 1 106 ? -8.478 -1.239 -3.525 1.00 92.69 106 TYR A O 1
ATOM 826 N N . GLY A 1 107 ? -6.456 -1.591 -4.453 1.00 91.75 107 GLY A N 1
ATOM 827 C CA . GLY A 1 107 ? -5.686 -1.122 -3.304 1.00 91.75 107 GLY A CA 1
ATOM 828 C C . GLY A 1 107 ? -5.935 0.358 -3.003 1.00 91.75 107 GLY A C 1
ATOM 829 O O . GLY A 1 107 ? -6.179 0.714 -1.850 1.00 91.75 107 GLY A O 1
ATOM 830 N N . ILE A 1 108 ? -5.916 1.220 -4.023 1.00 93.44 108 ILE A N 1
ATOM 831 C CA . ILE A 1 108 ? -6.155 2.665 -3.883 1.00 93.44 108 ILE A CA 1
ATOM 832 C C . ILE A 1 108 ? -7.597 2.942 -3.452 1.00 93.44 108 ILE A C 1
ATOM 834 O O . ILE A 1 108 ? -7.804 3.658 -2.472 1.00 93.44 108 ILE A O 1
ATOM 838 N N . ILE A 1 109 ? -8.586 2.354 -4.131 1.00 93.62 109 ILE A N 1
ATOM 839 C CA . ILE A 1 109 ? -10.011 2.517 -3.802 1.00 93.62 109 ILE A CA 1
ATOM 840 C C . ILE A 1 109 ? -10.271 2.049 -2.373 1.00 93.62 109 ILE A C 1
ATOM 842 O O . ILE A 1 109 ? -10.854 2.786 -1.575 1.00 93.62 109 ILE A O 1
ATOM 846 N N . GLY A 1 110 ? -9.785 0.856 -2.024 1.00 91.88 110 GLY A N 1
ATOM 847 C CA . GLY A 1 110 ? -9.872 0.331 -0.670 1.00 91.88 110 GLY A CA 1
ATOM 848 C C . GLY A 1 110 ? -9.230 1.282 0.336 1.00 91.88 110 GLY A C 1
ATOM 849 O O . GLY A 1 110 ? -9.841 1.604 1.353 1.00 91.88 110 GLY A O 1
ATOM 850 N N . GLY A 1 111 ? -8.036 1.797 0.034 1.00 93.25 111 GLY A N 1
ATOM 851 C CA . GLY A 1 111 ? -7.327 2.759 0.872 1.00 93.25 111 GLY A CA 1
ATOM 852 C C . GLY A 1 111 ? -8.099 4.055 1.106 1.00 93.25 111 GLY A C 1
ATOM 853 O O . GLY A 1 111 ? -8.217 4.494 2.249 1.00 93.25 111 GLY A O 1
ATOM 854 N N . VAL A 1 112 ? -8.676 4.644 0.059 1.00 95.88 112 VAL A N 1
ATOM 855 C CA . VAL A 1 112 ? -9.511 5.851 0.169 1.00 95.88 112 VAL A CA 1
ATOM 856 C C . VAL A 1 112 ? -10.758 5.569 1.006 1.00 95.88 112 VAL A C 1
ATOM 858 O O . VAL A 1 112 ? -11.055 6.329 1.930 1.00 95.88 112 VAL A O 1
ATOM 861 N N . LEU A 1 113 ? -11.450 4.454 0.748 1.00 93.88 113 LEU A N 1
ATOM 862 C CA . LEU A 1 113 ? -12.619 4.052 1.531 1.00 93.88 113 LEU A CA 1
ATOM 863 C C . LEU A 1 113 ? -12.252 3.869 3.007 1.00 93.88 113 LEU A C 1
ATOM 865 O O . LEU A 1 113 ? -12.877 4.479 3.868 1.00 93.88 113 LEU A O 1
ATOM 869 N N . GLY A 1 114 ? -11.187 3.130 3.314 1.00 91.56 114 GLY A N 1
ATOM 870 C CA . GLY A 1 114 ? -10.727 2.925 4.688 1.00 91.56 114 GLY A CA 1
ATOM 871 C C . GLY A 1 114 ? -10.299 4.221 5.388 1.00 91.56 114 GLY A C 1
ATOM 872 O O . GLY A 1 114 ? -10.621 4.428 6.564 1.00 91.56 114 GLY A O 1
ATOM 873 N N . ALA A 1 115 ? -9.630 5.126 4.668 1.00 94.56 115 ALA A N 1
ATOM 874 C CA . ALA A 1 115 ? -9.219 6.437 5.171 1.00 94.56 115 ALA A CA 1
ATOM 875 C C . ALA A 1 115 ? -10.413 7.319 5.562 1.00 94.56 115 ALA A C 1
ATOM 877 O O . ALA A 1 115 ? -10.311 8.084 6.522 1.00 94.56 115 ALA A O 1
ATOM 878 N N . VAL A 1 116 ? -11.531 7.210 4.836 1.00 94.19 116 VAL A N 1
ATOM 879 C CA . VAL A 1 116 ? -12.766 7.971 5.079 1.00 94.19 116 VAL A CA 1
ATOM 880 C C . VAL A 1 116 ? -13.653 7.286 6.122 1.00 94.19 116 VAL A C 1
ATOM 882 O O . VAL A 1 116 ? -14.177 7.952 7.019 1.00 94.19 116 VAL A O 1
ATOM 885 N N . SER A 1 117 ? -13.797 5.960 6.055 1.00 89.75 117 SER A N 1
ATOM 886 C CA . SER A 1 117 ? -14.677 5.187 6.935 1.00 89.75 117 SER A CA 1
ATOM 887 C C . SER A 1 117 ? -14.262 5.276 8.402 1.00 89.75 117 SER A C 1
ATOM 889 O O . SER A 1 117 ? -15.123 5.457 9.260 1.00 89.75 117 SER A O 1
ATOM 891 N N . VAL A 1 118 ? -12.965 5.203 8.725 1.00 88.19 118 VAL A N 1
ATOM 892 C CA . VAL A 1 118 ? -12.518 5.178 10.132 1.00 88.19 118 VAL A CA 1
ATOM 893 C C . VAL A 1 118 ? -12.779 6.506 10.870 1.00 88.19 118 VAL A C 1
ATOM 895 O O . VAL A 1 118 ? -13.360 6.476 11.960 1.00 88.19 118 VAL A O 1
ATOM 898 N N . PRO A 1 119 ? -12.423 7.690 10.330 1.00 86.38 119 PRO A N 1
ATOM 899 C CA . PRO A 1 119 ? -12.797 8.967 10.938 1.00 86.38 119 PRO A CA 1
ATOM 900 C C . PRO A 1 119 ? -14.308 9.194 10.979 1.00 86.38 119 PRO A C 1
ATOM 902 O O . PRO A 1 119 ? -14.805 9.774 11.946 1.00 86.38 119 PRO A O 1
ATOM 905 N N . LEU A 1 120 ? -15.040 8.739 9.955 1.00 86.88 120 LEU A N 1
ATOM 906 C CA . LEU A 1 120 ? -16.494 8.864 9.919 1.00 86.88 120 LEU A CA 1
ATOM 907 C C . LEU A 1 120 ? -17.144 8.062 11.049 1.00 86.88 120 LEU A C 1
ATOM 909 O O . LEU A 1 120 ? -17.959 8.617 11.783 1.00 86.88 120 LEU A O 1
ATOM 913 N N . LEU A 1 121 ? -16.726 6.810 11.250 1.00 83.88 121 LEU A N 1
ATOM 914 C CA . LEU A 1 121 ? -17.186 5.972 12.360 1.00 83.88 121 LEU A CA 1
ATOM 915 C C . LEU A 1 121 ? -16.924 6.646 13.710 1.00 83.88 121 LEU A C 1
ATOM 917 O O . LEU A 1 121 ? -17.837 6.775 14.523 1.00 83.88 121 LEU A O 1
ATOM 921 N N . ARG A 1 122 ? -15.724 7.206 13.902 1.00 82.62 122 ARG A N 1
ATOM 922 C CA . ARG A 1 122 ? -15.393 7.983 15.107 1.00 82.62 122 ARG A CA 1
ATOM 923 C C . ARG A 1 122 ? -16.295 9.212 15.290 1.00 82.62 122 ARG A C 1
ATOM 925 O O . ARG A 1 122 ? -16.630 9.576 16.418 1.00 82.62 122 ARG A O 1
ATOM 932 N N . ARG A 1 123 ? -16.661 9.899 14.202 1.00 82.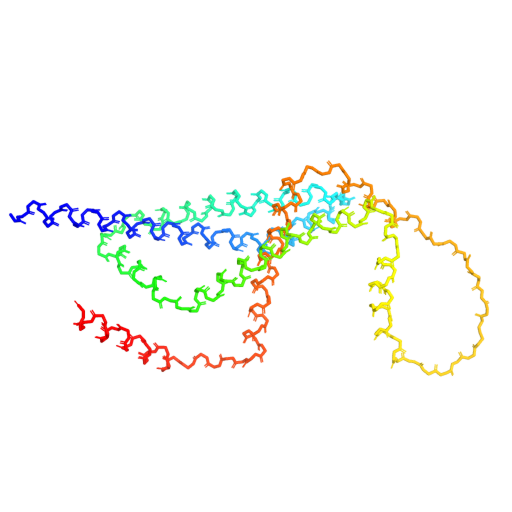44 123 ARG A N 1
ATOM 933 C CA . ARG A 1 123 ? -17.528 11.087 14.260 1.00 82.44 123 ARG A CA 1
ATOM 934 C C . ARG A 1 123 ? -18.970 10.718 14.592 1.00 82.44 123 ARG A C 1
ATOM 936 O O . ARG A 1 123 ? -19.588 11.425 15.387 1.00 82.44 123 ARG A O 1
ATOM 943 N N . LEU A 1 124 ? -19.487 9.637 14.015 1.00 78.12 124 LEU A N 1
ATOM 944 C CA . LEU A 1 124 ? -20.825 9.128 14.322 1.00 78.12 124 LEU A CA 1
ATOM 945 C C . LEU A 1 124 ? -20.926 8.724 15.798 1.00 78.12 124 LEU A C 1
ATOM 947 O O . LEU A 1 124 ? -21.870 9.119 16.476 1.00 78.12 124 LEU A O 1
ATOM 951 N N . GLU A 1 125 ? -19.893 8.072 16.327 1.00 70.00 125 GLU A N 1
ATOM 952 C CA . GLU A 1 125 ? -19.798 7.705 17.744 1.00 70.00 125 GLU A CA 1
ATOM 953 C C . GLU A 1 125 ? -19.800 8.937 18.668 1.00 70.00 125 GLU A C 1
ATOM 955 O O . GLU A 1 125 ? -20.520 8.984 19.663 1.00 70.00 125 GLU A O 1
ATOM 960 N N . SER A 1 126 ? -19.075 10.003 18.302 1.00 72.25 126 SER A N 1
ATOM 961 C CA . SER A 1 126 ? -19.024 11.237 19.106 1.00 72.25 126 SER A CA 1
ATOM 962 C C . SER A 1 126 ? -20.366 11.966 19.252 1.00 72.25 126 SER A C 1
ATOM 964 O O . SER A 1 126 ? -20.494 12.827 20.122 1.00 72.25 126 SER A O 1
ATOM 966 N N . ARG A 1 127 ? -21.356 11.635 18.413 1.00 75.62 127 ARG A N 1
ATOM 967 C CA . ARG A 1 127 ? -22.703 12.217 18.436 1.00 75.62 127 ARG A CA 1
ATOM 968 C C . ARG A 1 127 ? -23.706 11.413 19.274 1.00 75.62 127 ARG A C 1
ATOM 970 O O . ARG A 1 127 ? -24.884 11.748 19.246 1.00 75.62 127 ARG A O 1
ATOM 977 N N . GLY A 1 128 ? -23.264 10.390 20.011 1.00 63.00 128 GLY A N 1
ATOM 978 C CA . GLY A 1 128 ? -24.161 9.553 20.818 1.00 63.00 128 GLY A CA 1
ATOM 979 C C . GLY A 1 128 ? -25.005 8.600 19.970 1.00 63.00 128 GLY A C 1
ATOM 980 O O . GLY A 1 128 ? -26.123 8.256 20.341 1.00 63.00 128 GLY A O 1
ATOM 981 N N . ALA A 1 129 ? -24.494 8.189 18.805 1.00 55.69 129 ALA A N 1
ATOM 982 C CA . ALA A 1 129 ? -25.154 7.218 17.938 1.00 55.69 129 ALA A CA 1
ATOM 983 C C . ALA A 1 129 ? -24.978 5.778 18.457 1.00 55.69 129 ALA A C 1
ATOM 985 O O . ALA A 1 129 ? -24.526 4.902 17.721 1.00 55.69 129 ALA A O 1
ATOM 986 N N . ASP A 1 130 ? -25.374 5.515 19.705 1.00 55.50 130 ASP A N 1
ATOM 987 C CA . ASP A 1 130 ? -25.479 4.151 20.248 1.00 55.50 130 ASP A CA 1
ATOM 988 C C . ASP A 1 130 ? -26.480 3.304 19.428 1.00 55.50 130 ASP A C 1
ATOM 990 O O . ASP A 1 130 ? -26.369 2.083 19.331 1.00 55.50 130 ASP A O 1
ATOM 994 N N . VAL A 1 131 ? -27.408 3.966 18.729 1.00 53.66 131 VAL A N 1
ATOM 995 C CA . VAL A 1 131 ? -28.460 3.344 17.913 1.00 53.66 131 VAL A CA 1
ATOM 996 C C . VAL A 1 131 ? -27.912 2.627 16.667 1.00 53.66 131 VAL A C 1
ATOM 998 O O . VAL A 1 131 ? -28.430 1.579 16.289 1.00 53.66 131 VAL A O 1
ATOM 1001 N N . LEU A 1 132 ? -26.841 3.125 16.031 1.00 53.34 132 LEU A N 1
ATOM 1002 C CA . LEU A 1 132 ? -26.366 2.545 14.762 1.00 53.34 132 LEU A CA 1
ATOM 1003 C C . LEU A 1 132 ? -25.584 1.236 14.971 1.00 53.34 132 LEU A C 1
ATOM 1005 O O . LEU A 1 132 ? -25.661 0.327 14.143 1.00 53.34 132 LEU A O 1
ATOM 1009 N N . MET A 1 133 ? -24.857 1.115 16.088 1.00 52.78 133 MET A N 1
ATOM 1010 C CA . MET A 1 133 ? -24.129 -0.116 16.412 1.00 52.78 133 MET A CA 1
ATOM 1011 C C . MET A 1 133 ? -25.096 -1.250 16.784 1.00 52.78 133 MET A C 1
ATOM 1013 O O . MET A 1 133 ? -24.876 -2.391 16.376 1.00 52.78 133 MET A O 1
ATOM 1017 N N . VAL A 1 134 ? -26.212 -0.929 17.453 1.00 53.25 134 VAL A N 1
ATOM 1018 C CA . VAL A 1 134 ? -27.314 -1.875 17.698 1.00 53.25 134 VAL A CA 1
ATOM 1019 C C . VAL A 1 134 ? -27.925 -2.356 16.382 1.00 53.25 134 VAL A C 1
ATOM 1021 O O . VAL A 1 134 ? -28.192 -3.549 16.251 1.00 53.25 134 VAL A O 1
ATOM 1024 N N . CYS A 1 135 ? -28.083 -1.490 15.376 1.00 53.59 135 CYS A N 1
ATOM 1025 C CA . CYS A 1 135 ? -28.613 -1.902 14.073 1.00 53.59 135 CYS A CA 1
ATOM 1026 C C . CYS A 1 135 ? -27.667 -2.850 13.317 1.00 53.59 135 CYS A C 1
ATOM 1028 O O . CYS A 1 135 ? -28.123 -3.870 12.805 1.00 53.59 135 CYS A O 1
ATOM 1030 N N . ILE A 1 136 ? -26.358 -2.572 13.277 1.00 56.12 136 ILE A N 1
ATOM 1031 C CA . ILE A 1 136 ? -25.397 -3.430 12.555 1.00 56.12 136 ILE A CA 1
ATOM 1032 C C . ILE A 1 136 ? -25.220 -4.786 13.261 1.00 56.12 136 ILE A C 1
ATOM 1034 O O . ILE A 1 136 ? -25.196 -5.821 12.592 1.00 56.12 136 ILE A O 1
ATOM 1038 N N . LEU A 1 137 ? -25.181 -4.819 14.601 1.00 54.47 137 LEU A N 1
ATOM 1039 C CA . LEU A 1 137 ? -25.183 -6.086 15.345 1.00 54.47 137 LEU A CA 1
ATOM 1040 C C . LEU A 1 137 ? -26.519 -6.835 15.243 1.00 54.47 137 LEU A C 1
ATOM 1042 O O . LEU A 1 137 ? -26.511 -8.062 15.181 1.00 54.47 137 LEU A O 1
ATOM 1046 N N . SER A 1 138 ? -27.654 -6.133 15.170 1.00 55.06 138 SER A N 1
ATOM 1047 C CA . SER A 1 138 ? -28.962 -6.778 14.977 1.00 55.06 138 SER A CA 1
ATOM 1048 C C . SER A 1 138 ? -29.079 -7.419 13.596 1.00 55.06 138 SER A C 1
ATOM 1050 O O . SER A 1 138 ? -29.600 -8.525 13.486 1.00 55.06 138 SER A O 1
ATOM 1052 N N . VAL A 1 139 ? -28.524 -6.796 12.551 1.00 58.38 139 VAL A N 1
ATOM 1053 C CA . VAL A 1 139 ? -28.488 -7.388 11.202 1.00 58.38 139 VAL A CA 1
ATOM 1054 C C . VAL A 1 139 ? -27.573 -8.619 11.154 1.00 58.38 139 VAL A C 1
ATOM 1056 O O . VAL A 1 139 ? -27.926 -9.610 10.520 1.00 58.38 139 VAL A O 1
ATOM 1059 N N . ALA A 1 140 ? -26.447 -8.611 11.876 1.00 51.88 140 ALA A N 1
ATOM 1060 C CA . ALA A 1 140 ? -25.564 -9.777 11.974 1.00 51.88 140 ALA A CA 1
ATOM 1061 C C . ALA A 1 140 ? -26.140 -10.917 12.842 1.00 51.88 140 ALA A C 1
ATOM 1063 O O . ALA A 1 140 ? -25.851 -12.083 12.590 1.00 51.88 140 ALA A O 1
ATOM 1064 N N . SER A 1 141 ? -26.969 -10.603 13.843 1.00 50.28 141 SER A N 1
ATOM 1065 C CA . SER A 1 141 ? -27.649 -11.604 14.681 1.00 50.28 141 SER A CA 1
ATOM 1066 C C . SER A 1 141 ? -28.872 -12.210 13.976 1.00 50.28 141 SER A C 1
ATOM 1068 O O . SER A 1 141 ? -29.154 -13.403 14.109 1.00 50.28 141 SER A O 1
ATOM 1070 N N . SER A 1 142 ? -29.562 -11.423 13.143 1.00 46.16 142 SER A N 1
ATOM 1071 C CA . SER A 1 142 ? -30.772 -11.866 12.443 1.00 46.16 142 SER A CA 1
ATOM 1072 C C . SER A 1 142 ? -30.513 -12.890 11.331 1.00 46.16 142 SER A C 1
ATOM 1074 O O . SER A 1 142 ? -31.440 -13.601 10.949 1.00 46.16 142 SER A O 1
ATOM 1076 N N . SER A 1 143 ? -29.281 -13.021 10.826 1.00 51.19 143 SER A N 1
ATOM 1077 C CA . SER A 1 143 ? -28.921 -14.061 9.847 1.00 51.19 143 SER A CA 1
ATOM 1078 C C . SER A 1 143 ? -28.602 -15.426 10.477 1.00 51.19 143 SER A C 1
ATOM 1080 O O . SER A 1 143 ? -28.502 -16.418 9.757 1.00 51.19 143 SER A O 1
ATOM 1082 N N . SER A 1 144 ? -28.497 -15.510 11.811 1.00 49.66 144 SER A N 1
ATOM 1083 C CA . SER A 1 144 ? -28.193 -16.756 12.537 1.00 49.66 144 SER A CA 1
ATOM 1084 C C . SER A 1 144 ? -29.445 -17.522 13.003 1.00 49.66 144 SER A C 1
ATOM 1086 O O . SER A 1 144 ? -29.368 -18.692 13.373 1.00 49.66 144 SER A O 1
ATOM 1088 N N . GLN A 1 145 ? -30.636 -16.912 12.952 1.00 51.78 145 GLN A N 1
ATOM 1089 C CA . GLN A 1 145 ? -31.856 -17.500 13.527 1.00 51.78 145 GLN A CA 1
ATOM 1090 C C . GLN A 1 145 ? -32.643 -18.452 12.607 1.00 51.78 145 GLN A C 1
ATOM 1092 O O . GLN A 1 145 ? -33.690 -18.950 13.012 1.00 51.78 145 GLN A O 1
ATOM 1097 N N . HIS A 1 146 ? -32.153 -18.783 11.406 1.00 49.31 146 HIS A N 1
ATOM 1098 C CA . HIS A 1 146 ? -32.902 -19.643 10.475 1.00 49.31 146 HIS A CA 1
ATOM 1099 C C . HIS A 1 146 ? -32.626 -21.159 10.593 1.00 49.31 146 HIS A C 1
ATOM 1101 O O . HIS A 1 146 ? -32.936 -21.918 9.674 1.00 49.31 146 HIS A O 1
ATOM 1107 N N . ARG A 1 147 ? -32.084 -21.643 11.720 1.00 52.59 147 ARG A N 1
ATOM 1108 C CA . ARG A 1 147 ? -32.022 -23.084 12.037 1.00 52.59 147 ARG A CA 1
ATOM 1109 C C . ARG A 1 147 ? -32.185 -23.325 13.534 1.00 52.59 147 ARG A C 1
ATOM 1111 O O . ARG A 1 147 ? -31.188 -23.303 14.244 1.00 52.59 147 ARG A O 1
ATOM 1118 N N . SER A 1 148 ? -33.406 -23.588 13.999 1.00 53.16 148 SER A N 1
ATOM 1119 C CA . SER A 1 148 ? -33.740 -24.583 15.042 1.00 53.16 148 SER A CA 1
ATOM 1120 C C . SER A 1 148 ? -35.238 -24.533 15.348 1.00 53.16 148 SER A C 1
ATOM 1122 O O . SER A 1 148 ? -35.818 -23.457 15.432 1.00 53.16 148 SER A O 1
ATOM 1124 N N . GLY A 1 149 ? -35.855 -25.711 15.447 1.00 57.66 149 GLY A N 1
ATOM 1125 C CA . GLY A 1 149 ? -37.296 -25.905 15.584 1.00 57.66 149 GLY A CA 1
ATOM 1126 C C . GLY A 1 149 ? -37.890 -25.537 16.954 1.00 57.66 149 GLY A C 1
ATOM 1127 O O . GLY A 1 149 ? -37.209 -24.982 17.815 1.00 57.66 149 GLY A O 1
ATOM 1128 N N . PRO A 1 150 ? -39.184 -25.841 17.154 1.00 60.00 150 PRO A N 1
ATOM 1129 C CA . PRO A 1 150 ? -39.950 -25.384 18.304 1.00 60.00 150 PRO A CA 1
ATOM 1130 C C . PRO A 1 150 ? -39.692 -26.268 19.529 1.00 60.00 150 PRO A C 1
ATOM 1132 O O . PRO A 1 150 ? -40.112 -27.423 19.558 1.00 60.00 150 PRO A O 1
ATOM 1135 N N . ILE A 1 151 ? -39.051 -25.721 20.564 1.00 52.16 151 ILE A N 1
ATOM 1136 C CA . ILE A 1 151 ? -39.108 -26.282 21.919 1.00 52.16 151 ILE A CA 1
ATOM 1137 C C . ILE A 1 151 ? -39.437 -25.160 22.909 1.00 52.16 151 ILE A C 1
ATOM 1139 O O . ILE A 1 151 ? -38.864 -24.074 22.881 1.00 52.16 151 ILE A O 1
ATOM 1143 N N . LEU A 1 152 ? -40.441 -25.465 23.727 1.00 51.00 152 LEU A N 1
ATOM 1144 C CA . LEU A 1 152 ? -41.117 -24.650 24.724 1.00 51.00 152 LEU A CA 1
ATOM 1145 C C . LEU A 1 152 ? -40.216 -24.068 25.827 1.00 51.00 152 LEU A C 1
ATOM 1147 O O . LEU A 1 152 ? -39.268 -24.701 26.273 1.00 51.00 152 LEU A O 1
ATOM 1151 N N . HIS A 1 153 ? -40.686 -22.925 26.343 1.00 54.38 153 HIS A N 1
ATOM 1152 C CA . HIS A 1 153 ? -40.578 -22.430 27.722 1.00 54.38 153 HIS A CA 1
ATOM 1153 C C . HIS A 1 153 ? -39.197 -22.381 28.398 1.00 54.38 153 HIS A C 1
ATOM 1155 O O . HIS A 1 153 ? -38.725 -23.371 28.940 1.00 54.38 153 HIS A O 1
ATOM 1161 N N . ALA A 1 154 ? -38.696 -21.157 28.598 1.00 50.12 154 ALA A N 1
ATOM 1162 C CA . ALA A 1 154 ? -38.360 -20.654 29.935 1.00 50.12 154 ALA A CA 1
ATOM 1163 C C . ALA A 1 154 ? -38.150 -19.132 29.891 1.00 50.12 154 ALA A C 1
ATOM 1165 O O . ALA A 1 154 ? -37.263 -18.626 29.210 1.00 50.12 154 ALA A O 1
ATOM 1166 N N . GLN A 1 155 ? -38.987 -18.409 30.636 1.00 65.81 155 GLN A N 1
ATOM 1167 C CA . GLN A 1 155 ? -38.712 -17.046 31.076 1.00 65.81 155 GLN A CA 1
ATOM 1168 C C . GLN A 1 155 ? -37.420 -17.049 31.898 1.00 65.81 155 GLN A C 1
ATOM 1170 O O . GLN A 1 155 ? -37.292 -17.909 32.765 1.00 65.81 155 GLN A O 1
ATOM 1175 N N . ASN A 1 156 ? -36.510 -16.099 31.655 1.00 51.00 156 ASN A N 1
ATOM 1176 C CA . ASN A 1 156 ? -35.716 -15.432 32.694 1.00 51.00 156 ASN A CA 1
ATOM 1177 C C . ASN A 1 156 ? -34.897 -14.253 32.125 1.00 51.00 156 ASN A C 1
ATOM 1179 O O . ASN A 1 156 ? -34.748 -14.138 30.909 1.00 51.00 156 ASN A O 1
ATOM 1183 N N . PRO A 1 157 ? -34.500 -13.306 32.993 1.00 54.53 157 PRO A N 1
ATOM 1184 C CA . PRO A 1 157 ? -34.752 -11.881 32.808 1.00 54.53 157 PRO A CA 1
ATOM 1185 C C . PRO A 1 157 ? -33.577 -11.128 32.179 1.00 54.53 157 PRO A C 1
ATOM 1187 O O . PRO A 1 157 ? -32.460 -11.628 32.099 1.00 54.53 157 PRO A O 1
ATOM 1190 N N . LEU A 1 158 ? -33.858 -9.883 31.785 1.00 52.34 158 LEU A N 1
ATOM 1191 C CA . LEU A 1 158 ? -32.909 -8.824 31.432 1.00 52.34 158 LEU A CA 1
ATOM 1192 C C . LEU A 1 158 ? -31.901 -8.538 32.572 1.00 52.34 158 LEU A C 1
ATOM 1194 O O . LEU A 1 158 ? -31.989 -7.514 33.245 1.00 52.34 158 LEU A O 1
ATOM 1198 N N . GLY A 1 159 ? -30.961 -9.450 32.807 1.00 53.72 159 GLY A N 1
ATOM 1199 C CA . GLY A 1 159 ? -29.831 -9.283 33.716 1.00 53.72 159 GLY A CA 1
ATOM 1200 C C . GLY A 1 159 ? -28.542 -9.037 32.937 1.00 53.72 159 GLY A C 1
ATOM 1201 O O . GLY A 1 159 ? -28.127 -9.875 32.142 1.00 53.72 159 GLY A O 1
ATOM 1202 N N . ASP A 1 160 ? -27.926 -7.886 33.197 1.00 52.94 160 ASP A N 1
ATOM 1203 C CA . ASP A 1 160 ? -26.510 -7.577 32.977 1.00 52.94 160 ASP A CA 1
ATOM 1204 C C . ASP A 1 160 ? -25.988 -7.623 31.534 1.00 52.94 160 ASP A C 1
ATOM 1206 O O . ASP A 1 160 ? -25.207 -8.482 31.117 1.00 52.94 160 ASP A O 1
ATOM 1210 N N . ILE A 1 161 ? -26.329 -6.578 30.775 1.00 55.34 161 ILE A N 1
ATOM 1211 C CA . ILE A 1 161 ? -25.590 -6.215 29.563 1.00 55.34 161 ILE A CA 1
ATOM 1212 C C . ILE A 1 161 ? -24.170 -5.814 29.995 1.00 55.34 161 ILE A C 1
ATOM 1214 O O . ILE A 1 161 ? -23.946 -4.745 30.559 1.00 55.34 161 ILE A O 1
ATOM 1218 N N . ASN A 1 162 ? -23.219 -6.716 29.756 1.00 53.53 162 ASN A N 1
ATOM 1219 C CA . ASN A 1 162 ? -21.798 -6.580 30.069 1.00 53.53 162 ASN A CA 1
ATOM 1220 C C . ASN A 1 162 ? -21.239 -5.173 29.724 1.00 53.53 162 ASN A C 1
ATOM 1222 O O . ASN A 1 162 ? -21.196 -4.812 28.544 1.00 53.53 162 ASN A O 1
ATOM 1226 N N . PRO A 1 163 ? -20.690 -4.406 30.689 1.00 55.09 163 PRO A N 1
ATOM 1227 C CA . PRO A 1 163 ? -20.105 -3.076 30.450 1.00 55.09 163 PRO A CA 1
ATOM 1228 C C . PRO A 1 163 ? -18.796 -3.089 29.631 1.00 55.09 163 PRO A C 1
ATOM 1230 O O . PRO A 1 163 ? -18.177 -2.045 29.414 1.00 55.09 163 PRO A O 1
ATOM 1233 N N . GLN A 1 164 ? -18.353 -4.251 29.142 1.00 51.16 164 GLN A N 1
ATOM 1234 C CA . GLN A 1 164 ? -17.086 -4.395 28.420 1.00 51.16 164 GLN A CA 1
ATOM 1235 C C . GLN A 1 164 ? -17.106 -3.817 26.993 1.00 51.16 164 GLN A C 1
ATOM 1237 O O . GLN A 1 164 ? -16.045 -3.478 26.469 1.00 51.16 164 GLN A O 1
ATOM 1242 N N . LEU A 1 165 ? -18.277 -3.613 26.371 1.00 51.72 165 LEU A N 1
ATOM 1243 C CA . LEU A 1 165 ? -18.338 -2.925 25.068 1.00 51.72 165 LEU A CA 1
ATOM 1244 C C . LEU A 1 165 ? -18.045 -1.416 25.174 1.00 51.72 165 LEU A C 1
ATOM 1246 O O . LEU A 1 165 ? -17.554 -0.815 24.219 1.00 51.72 165 LEU A O 1
ATOM 1250 N N . GLY A 1 166 ? -18.266 -0.810 26.346 1.00 51.81 166 GLY A N 1
ATOM 1251 C CA . GLY A 1 166 ? -17.970 0.605 26.591 1.00 51.81 166 GLY A CA 1
ATOM 1252 C C . GLY A 1 166 ? -16.477 0.918 26.746 1.00 51.81 166 GLY A C 1
ATOM 1253 O O . GLY A 1 166 ? -16.083 2.083 26.784 1.00 51.81 166 GLY A O 1
ATOM 1254 N N . THR A 1 167 ? -15.608 -0.094 26.854 1.00 52.72 167 THR A N 1
ATOM 1255 C CA . THR A 1 167 ? -14.179 0.148 27.095 1.00 52.72 167 THR A CA 1
ATOM 1256 C C . THR A 1 167 ? -13.417 0.420 25.801 1.00 52.72 167 THR A C 1
ATOM 1258 O O . THR A 1 167 ? -12.514 1.253 25.798 1.00 52.72 167 THR A O 1
ATOM 1261 N N . THR A 1 168 ? -13.788 -0.205 24.679 1.00 52.41 168 THR A N 1
ATOM 1262 C CA . THR A 1 168 ? -13.131 0.035 23.378 1.00 52.41 168 THR A CA 1
ATOM 1263 C C . THR A 1 168 ? -13.413 1.427 22.806 1.00 52.41 168 THR A C 1
ATOM 1265 O O . THR A 1 168 ? -12.556 1.989 22.119 1.00 52.41 168 THR A O 1
ATOM 1268 N N . THR A 1 169 ? -14.563 2.012 23.145 1.00 53.34 169 THR A N 1
ATOM 1269 C CA . THR A 1 169 ? -15.076 3.299 22.641 1.00 53.34 169 THR A CA 1
ATOM 1270 C C . THR A 1 169 ? -14.344 4.515 23.233 1.00 53.34 169 THR A C 1
ATOM 1272 O O . THR A 1 169 ? -13.978 5.456 22.523 1.00 53.34 169 THR A O 1
ATOM 1275 N N . ILE A 1 170 ? -13.944 4.471 24.511 1.00 60.09 170 ILE A N 1
ATOM 1276 C CA . ILE A 1 170 ? -13.172 5.568 25.138 1.00 60.09 170 ILE A CA 1
ATOM 1277 C C . ILE A 1 170 ? -11.774 5.730 24.501 1.00 60.09 170 ILE A C 1
ATOM 1279 O O . ILE A 1 170 ? -11.240 6.844 24.414 1.00 60.09 170 ILE A O 1
ATOM 1283 N N . PHE A 1 171 ? -11.171 4.647 23.996 1.00 58.00 171 PHE A N 1
ATOM 1284 C CA . PHE A 1 171 ? -9.802 4.686 23.470 1.00 58.00 171 PHE A CA 1
ATOM 1285 C C . PHE A 1 171 ? -9.670 5.364 22.100 1.00 58.00 171 PHE A C 1
ATOM 1287 O O . PHE A 1 171 ? -8.609 5.933 21.811 1.00 58.00 171 PHE A O 1
ATOM 1294 N N . LEU A 1 172 ? -10.722 5.376 21.274 1.00 62.50 172 LEU A N 1
ATOM 1295 C CA . LEU A 1 172 ? -10.682 6.024 19.955 1.00 62.50 172 LEU A CA 1
ATOM 1296 C C . LEU A 1 172 ? -10.720 7.554 20.053 1.00 62.50 172 LEU A C 1
ATOM 1298 O O . LEU A 1 172 ? -10.112 8.247 19.229 1.00 62.50 172 LEU A O 1
ATOM 1302 N N . LYS A 1 173 ? -11.327 8.106 21.111 1.00 67.12 173 LYS A N 1
ATOM 1303 C CA . LYS A 1 173 ? -11.457 9.559 21.305 1.00 67.12 173 LYS A CA 1
ATOM 1304 C C . LYS A 1 173 ? -10.107 10.274 21.437 1.00 67.12 173 LYS A C 1
ATOM 1306 O O . LYS A 1 173 ? -9.998 11.436 21.051 1.00 67.12 173 LYS A O 1
ATOM 1311 N N . ARG A 1 174 ? -9.063 9.577 21.907 1.00 70.62 174 ARG A N 1
ATOM 1312 C CA . ARG A 1 174 ? -7.707 10.129 22.108 1.00 70.62 174 ARG A CA 1
ATOM 1313 C C . ARG A 1 174 ? -6.725 9.846 20.970 1.00 70.62 174 ARG A C 1
ATOM 1315 O O . ARG A 1 174 ? -5.564 10.235 21.078 1.00 70.62 174 ARG A O 1
ATOM 1322 N N . ALA A 1 175 ? -7.124 9.156 19.904 1.00 76.44 175 ALA A N 1
ATOM 1323 C CA . ALA A 1 175 ? -6.222 8.933 18.779 1.00 76.44 175 ALA A CA 1
ATOM 1324 C C . ALA A 1 175 ? -6.067 10.228 17.947 1.00 76.44 175 ALA A C 1
ATOM 1326 O O . ALA A 1 175 ? -7.073 10.836 17.580 1.00 76.44 175 ALA A O 1
ATOM 1327 N N . PRO A 1 176 ? -4.844 10.685 17.631 1.00 87.06 176 PRO A N 1
ATOM 1328 C CA . PRO A 1 176 ? -4.633 11.727 16.624 1.00 87.06 176 PRO A CA 1
ATOM 1329 C C . PRO A 1 176 ? -5.270 11.339 15.282 1.00 87.06 176 PRO A C 1
ATOM 1331 O O . PRO A 1 176 ? -5.150 10.182 14.875 1.00 87.06 176 PRO A O 1
ATOM 1334 N N . MET A 1 177 ? -5.918 12.287 14.590 1.00 88.94 177 MET A N 1
ATOM 1335 C CA . MET A 1 177 ? -6.606 12.016 13.312 1.00 88.94 177 MET A CA 1
ATOM 1336 C C . MET A 1 177 ? -5.686 11.377 12.268 1.00 88.94 177 MET A C 1
ATOM 1338 O O . MET A 1 177 ? -6.111 10.493 11.531 1.00 88.94 177 MET A O 1
ATOM 1342 N N . ILE A 1 178 ? -4.411 11.767 12.258 1.00 90.44 178 ILE A N 1
ATOM 1343 C CA . ILE A 1 178 ? -3.406 11.236 11.332 1.00 90.44 178 ILE A CA 1
ATOM 1344 C C . ILE A 1 178 ? -3.295 9.708 11.456 1.00 90.44 178 ILE A C 1
ATOM 1346 O O . ILE A 1 178 ? -3.236 9.014 10.444 1.00 90.44 178 ILE A O 1
ATOM 1350 N N . TRP A 1 179 ? -3.340 9.155 12.674 1.00 91.62 179 TRP A N 1
ATOM 1351 C CA . TRP A 1 179 ? -3.243 7.704 12.889 1.00 91.62 179 TRP A CA 1
ATOM 1352 C C . TRP A 1 179 ? -4.519 6.956 12.534 1.00 91.62 179 TRP A C 1
ATOM 1354 O O . TRP A 1 179 ? -4.449 5.825 12.070 1.00 91.62 179 TRP A O 1
ATOM 1364 N N . THR A 1 180 ? -5.684 7.573 12.730 1.00 90.44 180 THR A N 1
ATOM 1365 C CA . THR A 1 180 ? -6.951 6.960 12.316 1.00 90.44 180 THR A CA 1
ATOM 1366 C C . THR A 1 180 ? -7.097 6.947 10.799 1.00 90.44 180 THR A C 1
ATOM 1368 O O . THR A 1 180 ? -7.546 5.947 10.254 1.00 90.44 180 THR A O 1
ATOM 1371 N N . VAL A 1 181 ? -6.666 8.016 10.120 1.00 94.75 181 VAL A N 1
ATOM 1372 C CA . VAL A 1 181 ? -6.692 8.108 8.654 1.00 94.75 181 VAL A CA 1
ATOM 1373 C C . VAL A 1 181 ? -5.683 7.139 8.044 1.00 94.75 181 VAL A C 1
ATOM 1375 O O . VAL A 1 181 ? -6.060 6.330 7.209 1.00 94.75 181 VAL A O 1
ATOM 1378 N N . SER A 1 182 ? -4.423 7.157 8.493 1.00 95.00 182 SER A N 1
ATOM 1379 C CA . SER A 1 182 ? -3.388 6.243 7.976 1.00 95.00 182 SER A CA 1
ATOM 1380 C C . SER A 1 182 ? -3.662 4.779 8.324 1.00 95.00 182 SER A C 1
ATOM 1382 O O . SER A 1 182 ? -3.553 3.917 7.460 1.00 95.00 182 SER A O 1
ATOM 1384 N N . GLY A 1 183 ? -4.068 4.471 9.557 1.00 93.25 183 GLY A N 1
ATOM 1385 C CA . GLY A 1 183 ? -4.441 3.108 9.936 1.00 93.25 183 GLY A CA 1
ATOM 1386 C C . GLY A 1 183 ? -5.667 2.614 9.165 1.00 93.25 183 GLY A C 1
ATOM 1387 O O . GLY A 1 183 ? -5.667 1.487 8.677 1.00 93.25 183 GLY A O 1
ATOM 1388 N N . GLY A 1 184 ? -6.679 3.471 8.996 1.00 93.81 184 GLY A N 1
ATOM 1389 C CA . GLY A 1 184 ? -7.853 3.178 8.176 1.00 93.81 184 GLY A CA 1
ATOM 1390 C C . GLY A 1 184 ? -7.501 2.956 6.709 1.00 93.81 184 GLY A C 1
ATOM 1391 O O . GLY A 1 184 ? -7.943 1.972 6.126 1.00 93.81 184 GLY A O 1
ATOM 1392 N N . ALA A 1 185 ? -6.644 3.803 6.137 1.00 96.00 185 ALA A N 1
ATOM 1393 C CA . ALA A 1 185 ? -6.156 3.651 4.772 1.00 96.00 185 ALA A CA 1
ATOM 1394 C C . ALA A 1 185 ? -5.422 2.321 4.577 1.00 96.00 185 ALA A C 1
ATOM 1396 O O . ALA A 1 185 ? -5.723 1.588 3.646 1.00 96.00 185 ALA A O 1
ATOM 1397 N N . ALA A 1 186 ? -4.506 1.966 5.481 1.00 95.31 186 ALA A N 1
ATOM 1398 C CA . ALA A 1 186 ? -3.770 0.705 5.403 1.00 95.31 186 ALA A CA 1
ATOM 1399 C C . ALA A 1 186 ? -4.700 -0.523 5.457 1.00 95.31 186 ALA A C 1
ATOM 1401 O O . ALA A 1 186 ? -4.560 -1.435 4.645 1.00 95.31 186 ALA A O 1
ATOM 1402 N N . LEU A 1 187 ? -5.688 -0.525 6.362 1.00 96.12 187 LEU A N 1
ATOM 1403 C CA . LEU A 1 187 ? -6.706 -1.583 6.424 1.00 96.12 187 LEU A CA 1
ATOM 1404 C C . LEU A 1 187 ? -7.570 -1.624 5.160 1.00 96.12 187 LEU A C 1
ATOM 1406 O O . LEU A 1 187 ? -7.905 -2.700 4.673 1.00 96.12 187 LEU A O 1
ATOM 1410 N N . GLY A 1 188 ? -7.904 -0.455 4.621 1.00 94.56 188 GLY A N 1
ATOM 1411 C CA . GLY A 1 188 ? -8.634 -0.315 3.374 1.00 94.56 188 GLY A CA 1
ATOM 1412 C C . GLY A 1 188 ? -7.882 -0.902 2.181 1.00 94.56 188 GLY A C 1
ATOM 1413 O O . GLY A 1 188 ? -8.462 -1.673 1.422 1.00 94.56 188 GLY A O 1
ATOM 1414 N N . VAL A 1 189 ? -6.584 -0.608 2.048 1.00 95.25 189 VAL A N 1
ATOM 1415 C CA . VAL A 1 189 ? -5.715 -1.200 1.014 1.00 95.25 189 VAL A CA 1
ATOM 1416 C C . VAL A 1 189 ? -5.714 -2.722 1.145 1.00 95.25 189 VAL A C 1
ATOM 1418 O O . VAL A 1 189 ? -5.917 -3.423 0.157 1.00 95.25 189 VAL A O 1
ATOM 1421 N N . ALA A 1 190 ? -5.535 -3.238 2.365 1.00 94.88 190 ALA A N 1
ATOM 1422 C CA . ALA A 1 190 ? -5.556 -4.673 2.634 1.00 94.88 190 ALA A CA 1
ATOM 1423 C C . ALA A 1 190 ? -6.885 -5.314 2.205 1.00 94.88 190 ALA A C 1
ATOM 1425 O O . ALA A 1 190 ? -6.889 -6.342 1.530 1.00 94.88 190 ALA A O 1
ATOM 1426 N N . GLY A 1 191 ? -8.005 -4.678 2.563 1.00 94.50 191 GLY A N 1
ATOM 1427 C CA . GLY A 1 191 ? -9.347 -5.121 2.195 1.00 94.50 191 GLY A CA 1
ATOM 1428 C C . GLY A 1 191 ? -9.586 -5.095 0.686 1.00 94.50 191 GLY A C 1
ATOM 1429 O O . GLY A 1 191 ? -10.123 -6.058 0.149 1.00 94.50 191 GLY A O 1
ATOM 1430 N N . GLY A 1 192 ? -9.139 -4.045 -0.007 1.00 91.38 192 GLY A N 1
ATOM 1431 C CA . GLY A 1 192 ? -9.236 -3.934 -1.464 1.00 91.38 192 GLY A CA 1
ATOM 1432 C C . GLY A 1 192 ? -8.446 -5.023 -2.192 1.00 91.38 192 GLY A C 1
ATOM 1433 O O . GLY A 1 192 ? -8.983 -5.688 -3.077 1.00 91.38 192 GLY A O 1
ATOM 1434 N N . ILE A 1 193 ? -7.203 -5.274 -1.767 1.00 93.00 193 ILE A N 1
ATOM 1435 C CA . ILE A 1 193 ? -6.367 -6.350 -2.323 1.00 93.00 193 ILE A CA 1
ATOM 1436 C C . ILE A 1 193 ? -7.010 -7.716 -2.066 1.00 93.00 193 ILE A C 1
ATOM 1438 O O . ILE A 1 193 ? -7.118 -8.527 -2.984 1.00 93.00 193 ILE A O 1
ATOM 1442 N N . LEU A 1 194 ? -7.463 -7.974 -0.837 1.00 92.94 194 LEU A N 1
ATOM 1443 C CA . LEU A 1 194 ? -8.086 -9.249 -0.488 1.00 92.94 194 LEU A CA 1
ATOM 1444 C C . LEU A 1 194 ? -9.385 -9.476 -1.270 1.00 92.94 194 LEU A C 1
ATOM 1446 O O . LEU A 1 194 ? -9.615 -10.580 -1.751 1.00 92.94 194 LEU A O 1
ATOM 1450 N N . PHE A 1 195 ? -10.199 -8.434 -1.445 1.00 93.12 195 PHE A N 1
ATOM 1451 C CA . PHE A 1 195 ? -11.404 -8.491 -2.269 1.00 93.12 195 PHE A CA 1
ATOM 1452 C C . PHE A 1 195 ? -11.077 -8.865 -3.717 1.00 93.12 195 PHE A C 1
ATOM 1454 O O . PHE A 1 195 ? -11.716 -9.753 -4.276 1.00 93.12 195 PHE A O 1
ATOM 1461 N N . HIS A 1 196 ? -10.051 -8.245 -4.305 1.00 90.44 196 HIS A N 1
ATOM 1462 C CA . HIS A 1 196 ? -9.608 -8.589 -5.653 1.00 90.44 196 HIS A CA 1
ATOM 1463 C C . HIS A 1 196 ? -9.128 -10.046 -5.753 1.00 90.44 196 HIS A C 1
ATOM 1465 O O . HIS A 1 196 ? -9.497 -10.742 -6.693 1.00 90.44 196 HIS A O 1
ATOM 1471 N N . LEU A 1 197 ? -8.376 -10.541 -4.763 1.00 90.31 197 LEU A N 1
ATOM 1472 C CA . LEU A 1 197 ? -7.943 -11.944 -4.721 1.00 90.31 197 LEU A CA 1
ATOM 1473 C C . LEU A 1 197 ? -9.123 -12.915 -4.607 1.00 90.31 197 LEU A C 1
ATOM 1475 O O . LEU A 1 197 ? -9.154 -13.926 -5.302 1.00 90.31 197 LEU A O 1
ATOM 1479 N N . VAL A 1 198 ? -10.108 -12.609 -3.760 1.00 91.56 198 VAL A N 1
ATOM 1480 C CA . VAL A 1 198 ? -11.332 -13.416 -3.642 1.00 91.56 198 VAL A CA 1
ATOM 1481 C C . VAL A 1 198 ? -12.107 -13.412 -4.955 1.00 91.56 198 VAL A C 1
ATOM 1483 O O . VAL A 1 198 ? -12.570 -14.465 -5.382 1.00 91.56 198 VAL A O 1
ATOM 1486 N N . LYS A 1 199 ? -12.197 -12.259 -5.621 1.00 90.62 199 LYS A N 1
ATOM 1487 C CA . LYS A 1 199 ? -12.836 -12.139 -6.931 1.00 90.62 199 LYS A CA 1
ATOM 1488 C C . LYS A 1 199 ? -12.140 -13.015 -7.979 1.00 90.62 199 LYS A C 1
ATOM 1490 O O . LYS A 1 199 ? -12.818 -13.787 -8.645 1.00 90.62 199 LYS A O 1
ATOM 1495 N N . LEU A 1 200 ? -10.805 -12.984 -8.045 1.00 88.12 200 LEU A N 1
ATOM 1496 C CA . LEU A 1 200 ? -10.021 -13.860 -8.929 1.00 88.12 200 LEU A CA 1
ATOM 1497 C C . LEU A 1 200 ? -10.261 -15.352 -8.640 1.00 88.12 200 LEU A C 1
ATOM 1499 O O . LEU A 1 200 ? -10.367 -16.150 -9.567 1.00 88.12 200 LEU A O 1
ATOM 1503 N N . LEU A 1 201 ? -10.377 -15.733 -7.362 1.00 89.88 201 LEU A N 1
ATOM 1504 C CA . LEU A 1 201 ? -10.669 -17.115 -6.963 1.00 89.88 201 LEU A CA 1
ATOM 1505 C C . LEU A 1 201 ? -12.097 -17.550 -7.325 1.00 89.88 201 LEU A C 1
ATOM 1507 O O . LEU A 1 201 ? -12.304 -18.708 -7.676 1.00 89.88 201 LEU A O 1
ATOM 1511 N N . GLN A 1 202 ? -13.078 -16.651 -7.213 1.00 91.25 202 GLN A N 1
ATOM 1512 C CA . GLN A 1 202 ? -14.490 -16.943 -7.482 1.00 91.25 202 GLN A CA 1
ATOM 1513 C C . GLN A 1 202 ? -14.814 -16.986 -8.968 1.00 91.25 202 GLN A C 1
ATOM 1515 O O . GLN A 1 202 ? -15.548 -17.865 -9.411 1.00 91.25 202 GLN A O 1
ATOM 1520 N N . GLU A 1 203 ? -14.286 -16.031 -9.729 1.00 88.50 203 GLU A N 1
ATOM 1521 C CA . GLU A 1 203 ? -14.540 -15.942 -11.166 1.00 88.50 203 GLU A CA 1
ATOM 1522 C C . GLU A 1 203 ? -13.794 -17.034 -11.933 1.00 88.50 203 GLU A C 1
ATOM 1524 O O . GLU A 1 203 ? -14.082 -17.243 -13.109 1.00 88.50 203 GLU A O 1
ATOM 1529 N N . GLY A 1 204 ? -12.881 -17.756 -11.263 1.00 75.44 204 GLY A N 1
ATOM 1530 C CA . GLY A 1 204 ? -12.123 -18.850 -11.853 1.00 75.44 204 GLY A CA 1
ATOM 1531 C C . GLY A 1 204 ? -11.502 -18.416 -13.168 1.00 75.44 204 GLY A C 1
ATOM 1532 O O . GLY A 1 204 ? -11.538 -19.196 -14.115 1.00 75.44 204 GLY A O 1
ATOM 1533 N N . GLU A 1 205 ? -11.048 -17.154 -13.237 1.00 62.97 205 GLU A N 1
ATOM 1534 C CA . GLU A 1 205 ? -10.590 -16.518 -14.466 1.00 62.97 205 GLU A CA 1
ATOM 1535 C C . GLU A 1 205 ? -9.485 -17.419 -15.019 1.00 62.97 205 GLU A C 1
ATOM 1537 O O . GLU A 1 205 ? -8.363 -17.439 -14.506 1.00 62.97 205 GLU A O 1
ATOM 1542 N N . GLU A 1 206 ? -9.829 -18.254 -16.009 1.00 60.16 206 GLU A N 1
ATOM 1543 C CA . GLU A 1 206 ? -8.853 -18.989 -16.791 1.00 60.16 206 GLU A CA 1
ATOM 1544 C C . GLU A 1 206 ? -8.038 -17.896 -17.457 1.00 60.16 206 GLU A C 1
ATOM 1546 O O . GLU A 1 206 ? -8.437 -17.338 -18.482 1.00 60.16 206 GLU A O 1
ATOM 1551 N N . VAL A 1 207 ? -6.915 -17.537 -16.838 1.00 61.03 207 VAL A N 1
ATOM 1552 C CA . VAL A 1 207 ? -5.896 -16.700 -17.451 1.00 61.03 207 VAL A CA 1
ATOM 1553 C C . VAL A 1 207 ? -5.370 -17.523 -18.615 1.00 61.03 207 VAL A C 1
ATOM 1555 O O . VAL A 1 207 ? -4.384 -18.245 -18.486 1.00 61.03 207 VAL A O 1
ATOM 1558 N N . LYS A 1 208 ? -6.091 -17.500 -19.739 1.00 65.50 208 LYS A N 1
ATOM 1559 C CA . LYS A 1 208 ? -5.688 -18.177 -20.960 1.00 65.50 208 LYS A CA 1
ATOM 1560 C C . LYS A 1 208 ? -4.441 -17.437 -21.420 1.00 65.50 208 LYS A C 1
ATOM 1562 O O . LYS A 1 208 ? -4.555 -16.278 -21.830 1.00 65.50 208 LYS A O 1
ATOM 1567 N N . PRO A 1 209 ? -3.254 -18.061 -21.349 1.00 64.94 209 PRO A N 1
ATOM 1568 C CA . PRO A 1 209 ? -2.009 -17.392 -21.713 1.00 64.94 209 PRO A CA 1
ATOM 1569 C C . PRO A 1 209 ? -2.056 -16.881 -23.160 1.00 64.94 209 PRO A C 1
ATOM 1571 O O . PRO A 1 209 ? -1.415 -15.887 -23.483 1.00 64.94 209 PRO A O 1
ATOM 1574 N N . GLU A 1 210 ? -2.888 -17.497 -24.004 1.00 73.75 210 GLU A N 1
ATOM 1575 C CA . GLU A 1 210 ? -3.157 -17.080 -25.381 1.00 73.75 210 GLU A CA 1
ATOM 1576 C C . GLU A 1 210 ? -3.764 -15.674 -25.491 1.00 73.75 210 GLU A C 1
ATOM 1578 O O . GLU A 1 210 ? -3.353 -14.911 -26.363 1.00 73.75 210 GLU A O 1
ATOM 1583 N N . ALA A 1 211 ? -4.676 -15.288 -24.589 1.00 74.19 211 ALA A N 1
ATOM 1584 C CA . ALA A 1 211 ? -5.288 -13.957 -24.601 1.00 74.19 211 ALA A CA 1
ATOM 1585 C C . ALA A 1 211 ? -4.276 -12.869 -24.209 1.00 74.19 211 ALA A C 1
ATOM 1587 O O . ALA A 1 211 ? -4.211 -11.822 -24.851 1.00 74.19 211 ALA A O 1
ATOM 1588 N N . MET A 1 212 ? -3.419 -13.152 -23.221 1.00 66.94 212 MET A N 1
ATOM 1589 C CA . MET A 1 212 ? -2.328 -12.246 -22.841 1.00 66.94 212 MET A CA 1
ATOM 1590 C C . MET A 1 212 ? -1.299 -12.086 -23.965 1.00 66.94 212 MET A C 1
ATOM 1592 O O . MET A 1 212 ? -0.768 -10.998 -24.175 1.00 66.94 212 MET A O 1
ATOM 1596 N N . LEU A 1 213 ? -1.018 -13.164 -24.702 1.00 75.31 213 LEU A N 1
ATOM 1597 C CA . LEU A 1 213 ? -0.063 -13.151 -25.808 1.00 75.31 213 LEU A CA 1
ATOM 1598 C C . LEU A 1 213 ? -0.626 -12.400 -27.025 1.00 75.31 213 LEU A C 1
ATOM 1600 O O . LEU A 1 213 ? 0.113 -11.671 -27.687 1.00 75.31 213 LEU A O 1
ATOM 1604 N N . ALA A 1 214 ? -1.929 -12.532 -27.292 1.00 82.38 214 ALA A N 1
ATOM 1605 C CA . ALA A 1 214 ? -2.621 -11.769 -28.327 1.00 82.38 214 ALA A CA 1
ATOM 1606 C C . ALA A 1 214 ? -2.627 -10.262 -28.019 1.00 82.38 214 ALA A C 1
ATOM 1608 O O . ALA A 1 214 ? -2.238 -9.468 -28.875 1.00 82.38 214 ALA A O 1
ATOM 1609 N N . GLU A 1 215 ? -2.969 -9.873 -26.788 1.00 77.75 215 GLU A N 1
ATOM 1610 C CA . GLU A 1 215 ? -2.980 -8.466 -26.367 1.00 77.75 215 GLU A CA 1
ATOM 1611 C C . GLU A 1 215 ? -1.567 -7.854 -26.365 1.00 77.75 215 GLU A C 1
ATOM 1613 O O . GLU A 1 215 ? -1.373 -6.728 -26.826 1.00 77.75 215 GLU A O 1
ATOM 1618 N N . ALA A 1 216 ? -0.553 -8.611 -25.927 1.00 75.81 216 ALA A N 1
ATOM 1619 C CA . ALA A 1 216 ? 0.840 -8.171 -25.985 1.00 75.81 216 ALA A CA 1
ATOM 1620 C C . ALA A 1 216 ? 1.317 -7.954 -27.430 1.00 75.81 216 ALA A C 1
ATOM 1622 O O . ALA A 1 216 ? 1.974 -6.953 -27.715 1.00 75.81 216 ALA A O 1
ATOM 1623 N N . LYS A 1 217 ? 0.962 -8.857 -28.357 1.00 82.56 217 LYS A N 1
ATOM 1624 C CA . LYS A 1 217 ? 1.269 -8.683 -29.785 1.00 82.56 217 LYS A CA 1
ATOM 1625 C C . LYS A 1 217 ? 0.592 -7.442 -30.358 1.00 82.56 217 LYS A C 1
ATOM 1627 O O . LYS A 1 217 ? 1.258 -6.686 -31.057 1.00 82.56 217 LYS A O 1
ATOM 1632 N N . GLU A 1 218 ? -0.677 -7.207 -30.022 1.00 89.31 218 GLU A N 1
ATOM 1633 C CA . GLU A 1 218 ? -1.417 -6.028 -30.485 1.00 89.31 218 GLU A CA 1
ATOM 1634 C C . GLU A 1 218 ? -0.781 -4.718 -29.985 1.00 89.31 218 GLU A C 1
ATOM 1636 O O . GLU A 1 218 ? -0.628 -3.758 -30.748 1.00 89.31 218 GLU A O 1
ATOM 1641 N N . ALA A 1 219 ? -0.353 -4.684 -28.718 1.00 74.94 219 ALA A N 1
ATOM 1642 C CA . ALA A 1 219 ? 0.333 -3.533 -28.136 1.00 74.94 219 ALA A CA 1
ATOM 1643 C C . ALA A 1 219 ? 1.694 -3.264 -28.802 1.00 74.94 219 ALA A C 1
ATOM 1645 O O . ALA A 1 219 ? 2.017 -2.106 -29.069 1.00 74.94 219 ALA A O 1
ATOM 1646 N N . VAL A 1 220 ? 2.464 -4.312 -29.126 1.00 80.12 220 VAL A N 1
ATOM 1647 C CA . VAL A 1 220 ? 3.733 -4.178 -29.864 1.00 80.12 220 VAL A CA 1
ATOM 1648 C C . VAL A 1 220 ? 3.495 -3.644 -31.277 1.00 80.12 220 VAL A C 1
ATOM 1650 O O . VAL A 1 220 ? 4.199 -2.731 -31.698 1.00 80.12 220 VAL A O 1
ATOM 1653 N N . THR A 1 221 ? 2.484 -4.146 -31.994 1.00 87.94 221 THR A N 1
ATOM 1654 C CA . THR A 1 221 ? 2.160 -3.640 -33.339 1.00 87.94 221 THR A CA 1
ATOM 1655 C C . THR A 1 221 ? 1.715 -2.178 -33.317 1.00 87.94 221 THR A C 1
ATOM 1657 O O . THR A 1 221 ? 2.215 -1.391 -34.111 1.00 87.94 221 THR A O 1
ATOM 1660 N N . LYS A 1 222 ? 0.872 -1.772 -32.355 1.00 84.88 222 LYS A N 1
ATOM 1661 C CA . LYS A 1 222 ? 0.463 -0.362 -32.193 1.00 84.88 222 LYS A CA 1
ATOM 1662 C C . LYS A 1 222 ? 1.618 0.552 -31.785 1.00 84.88 222 LYS A C 1
ATOM 1664 O O . LYS A 1 222 ? 1.619 1.728 -32.133 1.00 84.88 222 LYS A O 1
ATOM 1669 N N . GLY A 1 223 ? 2.589 0.034 -31.035 1.00 76.00 223 GLY A N 1
ATOM 1670 C CA . GLY A 1 223 ? 3.805 0.768 -30.690 1.00 76.00 223 GLY A CA 1
ATOM 1671 C C . GLY A 1 223 ? 4.766 0.947 -31.867 1.00 76.00 223 GLY A C 1
ATOM 1672 O O . GLY A 1 223 ? 5.521 1.905 -31.863 1.00 76.00 223 GLY A O 1
ATOM 1673 N N . ALA A 1 224 ? 4.734 0.057 -32.864 1.00 73.50 224 ALA A N 1
ATOM 1674 C CA . ALA A 1 224 ? 5.598 0.122 -34.045 1.00 73.50 224 ALA A CA 1
ATOM 1675 C C . ALA A 1 224 ? 5.070 1.051 -35.155 1.00 73.50 224 ALA A C 1
ATOM 1677 O O . ALA A 1 224 ? 5.831 1.442 -36.036 1.00 73.50 224 ALA A O 1
ATOM 1678 N N . GLU A 1 225 ? 3.776 1.376 -35.136 1.00 79.00 225 GLU A N 1
ATOM 1679 C CA . GLU A 1 225 ? 3.145 2.305 -36.086 1.00 79.00 225 GLU A CA 1
ATOM 1680 C C . GLU A 1 225 ? 3.238 3.782 -35.655 1.00 79.00 225 GLU A C 1
ATOM 1682 O O . GLU A 1 225 ? 2.860 4.660 -36.431 1.00 79.00 225 GLU A O 1
ATOM 1687 N N . ASN A 1 226 ? 3.743 4.058 -34.446 1.00 54.41 226 ASN A N 1
ATOM 1688 C CA . ASN A 1 226 ? 3.977 5.406 -33.914 1.00 54.41 226 ASN A CA 1
ATOM 1689 C C . ASN A 1 226 ? 5.472 5.740 -33.885 1.00 54.41 226 ASN A C 1
ATOM 1691 O O . ASN A 1 226 ? 5.800 6.928 -34.102 1.00 54.41 226 ASN A O 1
#

Organism: NCBI:txid269621

Sequence (226 aa):
MSFERKSNGEAQQSNDYSAVMRHCGHKGYQMFAVIAPPLFLLMSVRKRTFSPRVYLRNVGLTTFVGGTAFGLAAGAGRMSGLDADQINDRAVRILSNRLQTRVDDYGIIGGVLGAVSVPLLRRLESRGADVLMVCILSVASSSSQHRSGPILHAQNPLGDINPQLGTTTIFLKRAPMIWTVSGGAALGVAGGILFHLVKLLQEGEEVKPEAMLAEAKEAVTKGAEN

Radius of gyration: 24.93 Å; chains: 1; bounding box: 66×42×70 Å

Foldseek 3Di:
DVVVVVVVLVVVLVVLLVLLLVVLLLQLLLVLLQVLLVVLVVVCVVVVHDQVQVSLQRSLCCRNVVSSVVSNVVSVVVCVPDDSVRSNVVSVVVVPDVVVVQLSVLLQQLLVCLLVVQVVVLVCVVVVPPVVVCVVVVVVVVVPPPDDDDDDDDDDDDPDPDCVVVPNSVSSVPRDSVSSNSSRSSNRSNVSNVVVVVVCVVVVPPVPVVVVVVVVVVVVVVVVVD